Protein 1NO5 (pdb70)

Sequence (202 aa):
QLDIKSEELAIVKTILQQLVPDYTVWAFGSRVKGKAKKYSDLDLAIISEEPLDFLARDRLKEAFSESDLPWRVDLLDWATTSEDFREIIRKVYVVIQEKEFAQLDIKSEELAIVKTILQQLVPDYTVWAFGSRVKGKAKKYSDLDLAIISEEPLDFLARDRLKEAFSESDLPWRVDLLDWATTSEDFREIIRKVYVVIQEKE

Foldseek 3Di:
DAPDDPVVLVLVLVLCCVLPLQWWKKWAPCRQVVNDDPQDETEMETDDADFDDPVSVVSSQVSQVPDPDPYHYHYDYVNVDDPVVVVVRVVTIGTSHHRD/DVLQQADVVRLVLVLVLCCVLPQQWWKKWFPVSNPHDPDPADETEMETDDLDFDDPVSVVVSQVSVVPDPRPYHYHYDYPNPDDPVVVVVRVVTIGTSHDGD

InterPro domains:
  IPR002934 Polymerase, nucleotidyl transferase domain [PF01909] (16-108)
  IPR043519 Nucleotidyltransferase superfamily [G3DSA:3.30.460.10] (1-114)
  IPR043519 Nucleotidyltransferase superfamily [SSF81301] (8-102)
  IPR052548 Type VII toxin-antitoxin system antitoxin [PTHR33933] (8-108)

Solvent-accessible surface area: 11751 Å² total; per-residue (Å²): 188,24,78,25,140,102,69,12,63,57,56,1,86,64,17,0,111,123,50,2,57,105,44,11,0,0,0,21,19,36,12,8,91,69,149,29,163,162,169,24,42,0,22,0,0,2,19,12,141,65,82,14,66,148,76,14,101,78,126,0,101,98,20,16,93,126,29,132,21,71,26,163,15,48,40,30,36,8,21,96,20,68,29,103,76,34,27,82,2,23,152,62,50,39,67,8,17,84,131,131,108,13,28,1,12,11,101,91,124,18,40,51,34,0,88,79,14,0,123,106,44,3,77,72,63,19,0,29,0,18,29,45,15,3,54,56,151,44,80,135,169,22,29,0,19,0,0,0,38,22,117,126,68,10,104,157,97,14,88,64,113,0,143,102,23,12,89,128,29,124,20,94,27,151,19,49,23,34,22,8,22,107,18,70,114,112,82,25,94,87,4,87,153,74,76,10,60,9,22,122,107,118

Organism: Haemophilus influenzae (strain ATCC 51907 / DSM 11121 / KW20 / Rd) (NCBI:txid71421)

Structure (mmCIF, N/CA/C/O backbone):
data_1NO5
#
_entry.id   1NO5
#
_cell.length_a   89.56
_cell.length_b   89.56
_cell.length_c   61.48
_cell.angle_alpha   90.00
_cell.angle_beta   90.00
_cell.angle_gamma   120.00
#
_symmetry.space_group_name_H-M   'P 63'
#
loop_
_entity.id
_entity.type
_entity.pdbx_description
1 polymer 'Hypothetical protein HI0073'
2 non-polymer 'ZINC ION'
3 non-polymer GLYCEROL
4 non-polymer 'SULFATE ION'
5 non-polymer 'SODIUM ION'
6 water water
#
loop_
_atom_site.group_PDB
_atom_site.id
_atom_site.type_symbol
_atom_site.label_atom_id
_atom_site.label_alt_id
_atom_site.label_comp_id
_atom_site.label_asym_id
_atom_site.label_entity_id
_atom_site.label_seq_id
_atom_site.pdbx_PDB_ins_code
_atom_site.Cartn_x
_atom_site.Cartn_y
_atom_site.Cartn_z
_atom_site.occupancy
_atom_site.B_iso_or_equiv
_atom_site.auth_seq_id
_atom_site.auth_comp_id
_atom_site.auth_asym_id
_atom_site.auth_atom_id
_atom_site.pdbx_PDB_model_num
ATOM 1 N N . GLN A 1 6 ? 16.635 7.521 -4.591 1.00 55.32 6 GLN A N 1
ATOM 2 C CA . GLN A 1 6 ? 16.721 7.525 -3.144 1.00 49.11 6 GLN A CA 1
ATOM 3 C C . GLN A 1 6 ? 18.040 6.891 -2.685 1.00 37.27 6 GLN A C 1
ATOM 4 O O . GLN A 1 6 ? 18.969 6.780 -3.47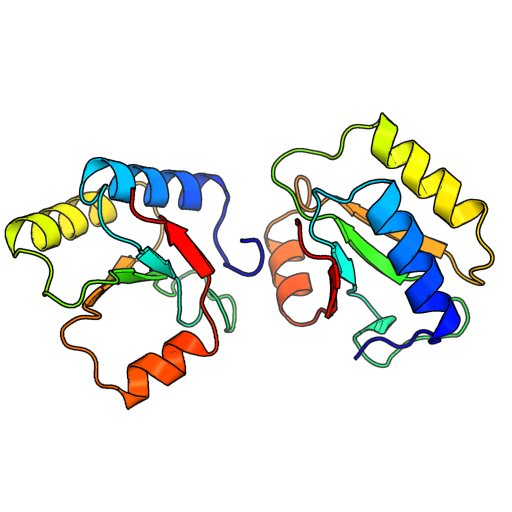4 1.00 49.00 6 GLN A O 1
ATOM 10 N N . LEU A 1 7 ? 18.037 6.526 -1.415 1.00 37.28 7 LEU A N 1
ATOM 11 C CA . LEU A 1 7 ? 19.260 6.099 -0.753 1.00 32.82 7 LEU A CA 1
ATOM 12 C C . LEU A 1 7 ? 19.338 4.582 -0.710 1.00 31.96 7 LEU A C 1
ATOM 13 O O . LEU A 1 7 ? 18.639 4.011 0.146 1.00 36.85 7 LEU A O 1
ATOM 18 N N . ASP A 1 8 ? 20.159 3.979 -1.565 1.00 33.94 8 ASP A N 1
ATOM 19 C CA . ASP A 1 8 ? 20.357 2.527 -1.587 1.00 33.34 8 ASP A CA 1
ATOM 20 C C . ASP A 1 8 ? 21.303 2.057 -0.479 1.00 36.56 8 ASP A C 1
ATOM 21 O O . ASP A 1 8 ? 22.488 1.826 -0.784 1.00 39.05 8 ASP A O 1
ATOM 26 N N . ILE A 1 9 ? 20.727 1.962 0.696 1.00 29.79 9 ILE A N 1
ATOM 27 C CA . ILE A 1 9 ? 21.311 1.327 1.848 1.00 21.59 9 ILE A CA 1
ATOM 28 C C . ILE A 1 9 ? 20.147 0.623 2.578 1.00 36.66 9 ILE A C 1
ATOM 29 O O . ILE A 1 9 ? 19.001 0.935 2.273 1.00 38.82 9 ILE A O 1
ATOM 34 N N . LYS A 1 10 ? 20.538 -0.284 3.450 1.00 44.21 10 LYS A N 1
ATOM 35 C CA . LYS A 1 10 ? 19.622 -1.054 4.279 1.00 47.73 10 LYS A CA 1
ATOM 36 C C . LYS A 1 10 ? 19.119 -0.201 5.434 1.00 44.67 10 LYS A C 1
ATOM 37 O O . LYS A 1 10 ? 19.848 0.649 5.935 1.00 43.63 10 LYS A O 1
ATOM 43 N N . SER A 1 11 ? 17.879 -0.450 5.820 1.00 37.32 11 SER A N 1
ATOM 44 C CA . SER A 1 11 ? 17.186 0.113 6.949 1.00 38.40 11 SER A CA 1
ATOM 45 C C . SER A 1 11 ? 18.058 0.176 8.199 1.00 47.59 11 SER A C 1
ATOM 46 O O . SER A 1 11 ? 18.147 1.219 8.843 1.00 44.80 11 SER A O 1
ATOM 49 N N . GLU A 1 12 ? 18.662 -0.972 8.489 1.00 52.47 12 GLU A N 1
ATOM 50 C CA . GLU A 1 12 ? 19.489 -1.147 9.678 1.00 43.39 12 GLU A CA 1
ATOM 51 C C . GLU A 1 12 ? 20.770 -0.334 9.526 1.00 40.75 12 GLU A C 1
ATOM 52 O O . GLU A 1 12 ? 21.177 0.276 10.516 1.00 54.02 12 GLU A O 1
ATOM 54 N N . GLU A 1 13 ? 21.321 -0.352 8.314 1.00 41.79 13 GLU A N 1
ATOM 55 C CA . GLU A 1 13 ? 22.482 0.491 8.025 1.00 42.90 13 GLU A CA 1
ATOM 56 C C . GLU A 1 13 ? 22.112 1.962 8.164 1.00 37.64 13 GLU A C 1
ATOM 57 O O . GLU A 1 13 ? 22.868 2.748 8.734 1.00 36.87 13 GLU A O 1
ATOM 63 N N . LEU A 1 14 ? 20.957 2.421 7.690 1.00 41.35 14 LEU A N 1
ATOM 64 C CA . LEU A 1 14 ? 20.646 3.852 7.844 1.00 36.86 14 LEU A CA 1
ATOM 65 C C . LEU A 1 14 ? 20.574 4.239 9.308 1.00 40.14 14 LEU A C 1
ATOM 66 O O . LEU A 1 14 ? 21.069 5.280 9.771 1.00 34.47 14 LEU A O 1
ATOM 71 N N . ALA A 1 15 ? 19.965 3.357 10.117 1.00 40.37 15 ALA A N 1
ATOM 72 C CA . ALA A 1 15 ? 19.899 3.765 11.536 1.00 35.44 15 ALA A CA 1
ATOM 73 C C . ALA A 1 15 ? 21.280 3.805 12.166 1.00 39.60 15 ALA A C 1
ATOM 74 O O . ALA A 1 15 ? 21.515 4.739 12.942 1.00 39.61 15 ALA A O 1
ATOM 76 N N . ILE A 1 16 ? 22.187 2.866 11.846 1.00 35.54 16 ILE A N 1
ATOM 77 C CA . ILE A 1 16 ? 23.554 2.949 12.353 1.00 31.74 16 ILE A CA 1
ATOM 78 C C . ILE A 1 16 ? 24.225 4.267 11.992 1.00 32.11 16 ILE A C 1
ATOM 79 O O . ILE A 1 16 ? 24.761 4.969 12.861 1.00 34.23 16 ILE A O 1
ATOM 84 N N . VAL A 1 17 ? 24.185 4.610 10.709 1.00 31.69 17 VAL A N 1
ATOM 85 C CA . VAL A 1 17 ? 24.699 5.919 10.269 1.00 27.69 17 VAL A CA 1
ATOM 86 C C . VAL A 1 17 ? 24.021 7.068 11.028 1.00 24.50 17 VAL A C 1
ATOM 87 O O . VAL A 1 17 ? 24.684 7.986 11.524 1.00 33.52 17 VAL A O 1
ATOM 91 N N . LYS A 1 18 ? 22.700 6.983 11.082 1.00 27.89 18 LYS A N 1
ATOM 92 C CA . LYS A 1 18 ? 21.924 8.029 11.734 1.00 39.99 18 LYS A CA 1
ATOM 93 C C . LYS A 1 18 ? 22.354 8.161 13.181 1.00 44.35 18 LYS A C 1
ATOM 94 O O . LYS A 1 18 ? 22.482 9.270 13.712 1.00 30.11 18 LYS A O 1
ATOM 100 N N . THR A 1 19 ? 22.652 7.061 13.889 1.00 34.25 19 THR A N 1
ATOM 101 C CA . THR A 1 19 ? 23.039 7.242 15.285 1.00 40.90 19 THR A CA 1
ATOM 102 C C . THR A 1 19 ? 24.392 7.894 15.460 1.00 37.62 19 THR A C 1
ATOM 103 O O . THR A 1 19 ? 24.557 8.784 16.296 1.00 34.09 19 THR A O 1
ATOM 107 N N . ILE A 1 20 ? 25.351 7.410 14.657 1.00 28.61 20 ILE A N 1
ATOM 108 C CA . ILE A 1 20 ? 26.698 7.958 14.772 1.00 26.87 20 ILE A CA 1
ATOM 109 C C . ILE A 1 20 ? 26.722 9.466 14.517 1.00 33.66 20 ILE A C 1
ATOM 110 O O . ILE A 1 20 ? 27.415 10.241 15.190 1.00 38.95 20 ILE A O 1
ATOM 115 N N . LEU A 1 21 ? 25.976 9.950 13.528 1.00 32.18 21 LEU A N 1
ATOM 116 C CA . LEU A 1 21 ? 25.978 11.371 13.146 1.00 32.29 21 LEU A CA 1
ATOM 117 C C . LEU A 1 21 ? 25.371 12.220 14.246 1.00 24.51 21 LEU A C 1
ATOM 118 O O . LEU A 1 21 ? 25.876 13.286 14.598 1.00 32.32 21 LEU A O 1
ATOM 123 N N . GLN A 1 22 ? 24.286 11.705 14.818 1.00 28.72 22 GLN A N 1
ATOM 124 C CA . GLN A 1 22 ? 23.677 12.442 15.927 1.00 32.61 22 GLN A CA 1
ATOM 125 C C . GLN A 1 22 ? 24.557 12.448 17.158 1.00 45.68 22 GLN A C 1
ATOM 126 O O . GLN A 1 22 ? 24.580 13.400 17.948 1.00 50.50 22 GLN A O 1
ATOM 132 N N . GLN A 1 23 ? 25.350 11.408 17.412 1.00 33.84 23 GLN A N 1
ATOM 133 C CA . GLN A 1 23 ? 26.167 11.521 18.619 1.00 34.61 23 GLN A CA 1
ATOM 134 C C . GLN A 1 23 ? 27.456 12.287 18.404 1.00 40.31 23 GLN A C 1
ATOM 135 O O . GLN A 1 23 ? 27.935 12.838 19.393 1.00 38.04 23 GLN A O 1
ATOM 141 N N . LEU A 1 24 ? 28.011 12.296 17.199 1.00 31.32 24 LEU A N 1
ATOM 142 C CA . LEU A 1 24 ? 29.304 12.931 17.029 1.00 29.95 24 LEU A CA 1
ATOM 143 C C . LEU A 1 24 ? 29.231 14.301 16.371 1.00 41.70 24 LEU A C 1
ATOM 144 O O . LEU A 1 24 ? 30.118 15.124 16.677 1.00 34.69 24 LEU A O 1
ATOM 149 N N . VAL A 1 25 ? 28.268 14.558 15.479 1.00 38.81 25 VAL A N 1
ATOM 150 C CA . VAL A 1 25 ? 28.204 15.869 14.802 1.00 29.72 25 VAL A CA 1
ATOM 151 C C . VAL A 1 25 ? 26.754 16.346 14.716 1.00 24.18 25 VAL A C 1
ATOM 152 O O . VAL A 1 25 ? 26.213 16.573 13.655 1.00 28.13 25 VAL A O 1
ATOM 156 N N . PRO A 1 26 ? 26.046 16.477 15.832 1.00 29.59 26 PRO A N 1
ATOM 157 C CA . PRO A 1 26 ? 24.613 16.807 15.743 1.00 36.17 26 PRO A CA 1
ATOM 158 C C . PRO A 1 26 ? 24.454 18.265 15.323 1.00 37.88 26 PRO A C 1
ATOM 159 O O . PRO A 1 26 ? 23.383 18.601 14.840 1.00 36.27 26 PRO A O 1
ATOM 163 N N . ASP A 1 27 ? 25.490 19.101 15.454 1.00 34.65 27 ASP A N 1
ATOM 164 C CA . ASP A 1 27 ? 25.346 20.459 14.901 1.00 44.47 27 ASP A CA 1
ATOM 165 C C . ASP A 1 27 ? 25.748 20.568 13.440 1.00 56.11 27 ASP A C 1
ATOM 166 O O . ASP A 1 27 ? 26.139 21.587 12.855 1.00 46.65 27 ASP A O 1
ATOM 171 N N . TYR A 1 28 ? 25.644 19.443 12.734 1.00 37.37 28 TYR A N 1
ATOM 172 C CA . TYR A 1 28 ? 25.972 19.482 11.316 1.00 30.27 28 TYR A CA 1
ATOM 173 C C . TYR A 1 28 ? 24.857 18.882 10.509 1.00 29.15 28 TYR A C 1
ATOM 174 O O . TYR A 1 28 ? 24.272 17.857 10.823 1.00 44.65 28 TYR A O 1
ATOM 183 N N . THR A 1 29 ? 24.527 19.532 9.398 1.00 31.90 29 THR A N 1
ATOM 184 C CA . THR A 1 29 ? 23.704 18.943 8.351 1.00 21.78 29 THR A CA 1
ATOM 185 C C . THR A 1 29 ? 24.531 17.940 7.540 1.00 21.47 29 THR A C 1
ATOM 186 O O . THR A 1 29 ? 25.714 18.243 7.257 1.00 30.40 29 THR A O 1
ATOM 190 N N . VAL A 1 30 ? 23.937 16.817 7.188 1.00 28.10 30 VAL A N 1
ATOM 191 C CA . VAL A 1 30 ? 24.640 15.766 6.419 1.00 28.49 30 VAL A CA 1
ATOM 192 C C . VAL A 1 30 ? 23.762 15.280 5.267 1.00 25.21 30 VAL A C 1
ATOM 193 O O . VAL A 1 30 ? 22.586 14.942 5.445 1.00 24.47 30 VAL A O 1
ATOM 197 N N . TRP A 1 31 ? 24.304 15.240 4.065 1.00 20.10 31 TRP A N 1
ATOM 198 C CA . TRP A 1 31 ? 23.770 14.833 2.814 1.00 20.07 31 TRP A CA 1
ATOM 199 C C . TRP A 1 31 ? 24.528 13.587 2.299 1.00 32.37 31 TRP A C 1
ATOM 200 O O . TRP A 1 31 ? 25.748 13.600 2.339 1.00 23.47 31 TRP A O 1
ATOM 211 N N . ALA A 1 32 ? 23.796 12.594 1.842 1.00 20.49 32 ALA A N 1
ATOM 212 C CA . ALA A 1 32 ? 24.362 11.443 1.113 1.00 27.42 32 ALA A CA 1
ATOM 213 C C . ALA A 1 32 ? 24.387 11.799 -0.357 1.00 25.19 32 ALA A C 1
ATOM 214 O O . ALA A 1 32 ? 23.380 12.385 -0.847 1.00 26.96 32 ALA A O 1
ATOM 216 N N . PHE A 1 33 ? 25.463 11.515 -1.095 1.00 22.61 33 PHE A N 1
ATOM 217 C CA . PHE A 1 33 ? 25.477 11.747 -2.540 1.00 23.40 33 PHE A CA 1
ATOM 218 C C . PHE A 1 33 ? 26.182 10.606 -3.265 1.00 24.58 33 PHE A C 1
AT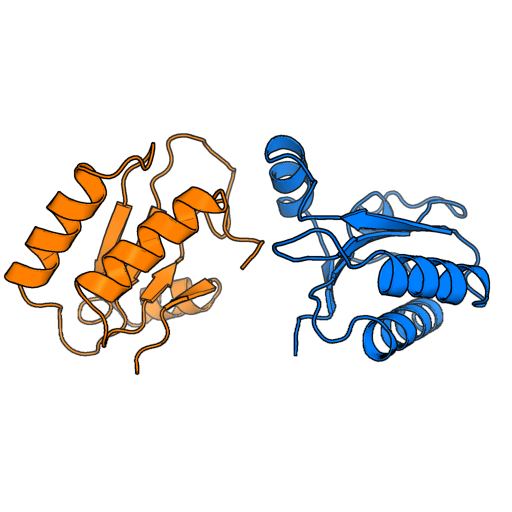OM 219 O O . PHE A 1 33 ? 26.420 9.541 -2.675 1.00 29.39 33 PHE A O 1
ATOM 227 N N . GLY A 1 34 ? 26.560 10.661 -4.530 1.00 21.81 34 GLY A N 1
ATOM 228 C CA . GLY A 1 34 ? 27.327 9.511 -5.034 1.00 29.59 34 GLY A CA 1
ATOM 229 C C . GLY A 1 34 ? 26.501 8.327 -5.481 1.00 35.21 34 GLY A C 1
ATOM 230 O O . GLY A 1 34 ? 25.266 8.420 -5.573 1.00 26.87 34 GLY A O 1
ATOM 231 N N . SER A 1 35 ? 27.123 7.170 -5.772 1.00 26.69 35 SER A N 1
ATOM 232 C CA . SER A 1 35 ? 26.423 6.133 -6.541 1.00 28.63 35 SER A CA 1
ATOM 233 C C . SER A 1 35 ? 25.261 5.609 -5.732 1.00 26.30 35 SER A C 1
ATOM 234 O O . SER A 1 35 ? 24.276 5.084 -6.275 1.00 33.55 35 SER A O 1
ATOM 237 N N . ARG A 1 36 ? 25.355 5.737 -4.399 1.00 24.91 36 ARG A N 1
ATOM 238 C CA . ARG A 1 36 ? 24.169 5.236 -3.670 1.00 24.62 36 ARG A CA 1
ATOM 239 C C . ARG A 1 36 ? 22.978 6.180 -3.766 1.00 26.83 36 ARG A C 1
ATOM 240 O O . ARG A 1 36 ? 21.855 5.882 -3.331 1.00 30.98 36 ARG A O 1
ATOM 248 N N . VAL A 1 37 ? 23.025 7.401 -4.307 1.00 26.50 37 VAL A N 1
ATOM 249 C CA . VAL A 1 37 ? 21.740 8.127 -4.386 1.00 25.24 37 VAL A CA 1
ATOM 250 C C . VAL A 1 37 ? 21.285 8.063 -5.851 1.00 37.28 37 VAL A C 1
ATOM 251 O O . VAL A 1 37 ? 20.217 8.524 -6.260 1.00 36.48 37 VAL A O 1
ATOM 255 N N . LYS A 1 38 ? 22.139 7.453 -6.673 1.00 37.95 38 LYS A N 1
ATOM 256 C CA . LYS A 1 38 ? 21.975 7.487 -8.114 1.00 45.62 38 LYS A CA 1
ATOM 257 C C . LYS A 1 38 ? 21.578 6.132 -8.668 1.00 48.78 38 LYS A C 1
ATOM 258 O O . LYS A 1 38 ? 21.763 5.856 -9.857 1.00 85.21 38 LYS A O 1
ATOM 264 N N . GLY A 1 39 ? 21.018 5.270 -7.819 1.00 47.73 39 GLY A N 1
ATOM 265 C CA . GLY A 1 39 ? 20.709 3.928 -8.263 1.00 46.93 39 GLY A CA 1
ATOM 266 C C . GLY A 1 39 ? 21.858 3.144 -8.843 1.00 52.66 39 GLY A C 1
ATOM 267 O O . GLY A 1 39 ? 21.615 2.090 -9.446 1.00 60.12 39 GLY A O 1
ATOM 268 N N . LYS A 1 40 ? 23.134 3.533 -8.714 1.00 56.50 40 LYS A N 1
ATOM 269 C CA . LYS A 1 40 ? 24.154 2.715 -9.392 1.00 54.21 40 LYS A CA 1
ATOM 270 C C . LYS A 1 40 ? 25.076 1.963 -8.436 1.00 50.02 40 LYS A C 1
ATOM 271 O O . LYS A 1 40 ? 26.194 1.621 -8.825 1.00 46.42 40 LYS A O 1
ATOM 277 N N . ALA A 1 41 ? 24.606 1.673 -7.225 1.00 41.65 41 ALA A N 1
ATOM 278 C CA . ALA A 1 41 ? 25.390 1.087 -6.159 1.00 50.04 41 ALA A CA 1
ATOM 279 C C . ALA A 1 41 ? 25.713 -0.396 -6.395 1.00 55.24 41 ALA A C 1
ATOM 280 O O . ALA A 1 41 ? 24.795 -1.177 -6.648 1.00 73.30 41 ALA A O 1
ATOM 282 N N . LYS A 1 42 ? 26.994 -0.706 -6.287 1.00 34.97 42 LYS A N 1
ATOM 283 C CA . LYS A 1 42 ? 27.587 -2.051 -6.244 1.00 22.02 42 LYS A CA 1
ATOM 284 C C . LYS A 1 42 ? 27.745 -2.435 -4.809 1.00 26.72 42 LYS A C 1
ATOM 285 O O . LYS A 1 42 ? 27.730 -1.617 -3.883 1.00 34.87 42 LYS A O 1
ATOM 291 N N . LYS A 1 43 ? 27.894 -3.711 -4.517 1.00 28.34 43 LYS A N 1
ATOM 292 C CA . LYS A 1 43 ? 27.994 -4.186 -3.153 1.00 27.55 43 LYS A CA 1
ATOM 293 C C . LYS A 1 43 ? 29.005 -3.498 -2.250 1.00 23.19 43 LYS A C 1
ATOM 294 O O . LYS A 1 43 ? 28.704 -3.233 -1.085 1.00 27.16 43 LYS A O 1
ATOM 300 N N . TYR A 1 44 ? 30.192 -3.283 -2.784 1.00 24.89 44 TYR A N 1
ATOM 301 C CA . TYR A 1 44 ? 31.236 -2.673 -1.952 1.00 23.17 44 TYR A CA 1
ATOM 302 C C . TYR A 1 44 ? 31.420 -1.207 -2.315 1.00 24.21 44 TYR A C 1
ATOM 303 O O . TYR A 1 44 ? 32.447 -0.622 -1.970 1.00 20.98 44 TYR A O 1
ATOM 312 N N . SER A 1 45 ? 30.419 -0.582 -2.956 1.00 22.33 45 SER A N 1
ATOM 313 C CA . SER A 1 45 ? 30.487 0.875 -3.152 1.00 22.59 45 SER A CA 1
ATOM 314 C C . SER A 1 45 ? 30.509 1.591 -1.804 1.00 18.50 45 SER A C 1
ATOM 315 O O . SER A 1 45 ? 29.860 1.241 -0.798 1.00 18.47 45 SER A O 1
ATOM 318 N N . ASP A 1 46 ? 31.323 2.675 -1.730 1.00 19.30 46 ASP A N 1
ATOM 319 C CA . ASP A 1 46 ? 31.292 3.417 -0.475 1.00 20.41 46 ASP A CA 1
ATOM 320 C C . ASP A 1 46 ? 29.948 4.163 -0.349 1.00 20.26 46 ASP A C 1
ATOM 321 O O . ASP A 1 46 ? 29.122 4.106 -1.265 1.00 22.13 46 ASP A O 1
ATOM 326 N N . LEU A 1 47 ? 29.783 4.845 0.781 1.00 16.65 47 LEU A N 1
ATOM 327 C CA . LEU A 1 47 ? 28.673 5.741 1.026 1.00 21.32 47 LEU A CA 1
ATOM 328 C C . LEU A 1 47 ? 29.269 7.137 1.082 1.00 18.21 47 LEU A C 1
ATOM 329 O O . LEU A 1 47 ? 29.981 7.396 2.065 1.00 23.69 47 LEU A O 1
ATOM 334 N N . ASP A 1 48 ? 29.007 8.011 0.113 1.00 18.61 48 ASP A N 1
ATOM 335 C CA . ASP A 1 48 ? 29.563 9.366 0.158 1.00 16.71 48 ASP A CA 1
ATOM 336 C C . ASP A 1 48 ? 28.719 10.320 0.989 1.00 19.88 48 ASP A C 1
ATOM 337 O O . ASP A 1 48 ? 27.548 10.449 0.644 1.00 21.28 48 ASP A O 1
ATOM 342 N N . LEU A 1 49 ? 29.239 10.929 2.036 1.00 21.02 49 LEU A N 1
ATOM 343 C CA . LEU A 1 49 ? 28.459 11.799 2.930 1.00 18.99 49 LEU A CA 1
ATOM 344 C C . LEU A 1 49 ? 29.107 13.192 2.926 1.00 29.18 49 LEU A C 1
ATOM 345 O O . LEU A 1 49 ? 30.305 13.328 3.204 1.00 20.91 49 LEU A O 1
ATOM 350 N N . ALA A 1 50 ? 28.336 14.219 2.595 1.00 23.89 50 ALA A N 1
ATOM 351 C CA . ALA A 1 50 ? 28.815 15.592 2.753 1.00 25.83 50 ALA A CA 1
ATOM 352 C C . ALA A 1 50 ? 28.420 16.097 4.142 1.00 31.08 50 ALA A C 1
ATOM 353 O O . ALA A 1 50 ? 27.230 16.033 4.424 1.00 31.32 50 ALA A O 1
ATOM 355 N N . ILE A 1 51 ? 29.393 16.543 4.924 1.00 30.99 51 ILE A N 1
ATOM 356 C CA . ILE A 1 51 ? 29.247 17.119 6.249 1.00 30.99 51 ILE A CA 1
ATOM 357 C C . ILE A 1 51 ? 29.190 18.638 6.009 1.00 30.95 51 ILE A C 1
ATOM 358 O O . ILE A 1 51 ? 30.205 19.200 5.599 1.00 24.44 51 ILE A O 1
ATOM 363 N N . IL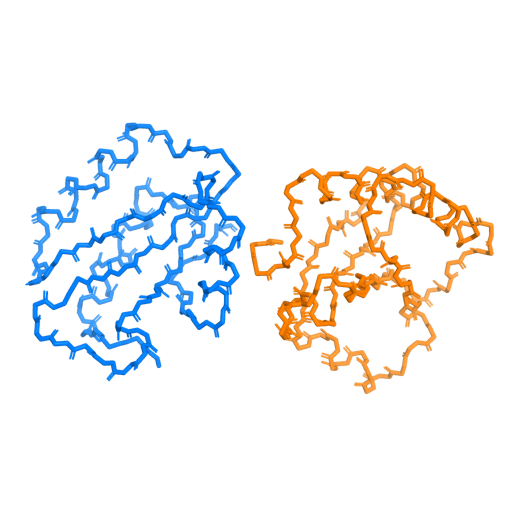E A 1 52 ? 28.031 19.214 6.237 1.00 24.09 52 ILE A N 1
ATOM 364 C CA . ILE A 1 52 ? 27.787 20.576 5.770 1.00 24.00 52 ILE A CA 1
ATOM 365 C C . ILE A 1 52 ? 28.084 21.600 6.865 1.00 26.00 52 ILE A C 1
ATOM 366 O O . ILE A 1 52 ? 27.500 21.640 7.925 1.00 31.98 52 ILE A O 1
ATOM 371 N N . SER A 1 53 ? 29.024 22.469 6.532 1.00 34.47 53 SER A N 1
ATOM 372 C CA . SER A 1 53 ? 29.294 23.603 7.378 1.00 40.58 53 SER A CA 1
ATOM 373 C C . SER A 1 53 ? 30.150 24.559 6.539 1.00 30.31 53 SER A C 1
ATOM 374 O O . SER A 1 53 ? 30.510 24.216 5.409 1.00 42.29 53 SER A O 1
ATOM 377 N N . GLU A 1 54 ? 30.386 25.620 7.253 1.00 45.16 54 GLU A N 1
ATOM 378 C CA . GLU A 1 54 ? 31.025 26.878 7.044 1.00 52.19 54 GLU A CA 1
ATOM 379 C C . GLU A 1 54 ? 32.532 26.651 6.909 1.00 53.29 54 GLU A C 1
ATOM 380 O O . GLU A 1 54 ? 33.037 26.798 5.803 1.00 60.73 54 GLU A O 1
ATOM 386 N N . GLU A 1 55 ? 33.110 26.290 8.034 1.00 47.99 55 GLU A N 1
ATOM 387 C CA . GLU A 1 55 ? 34.514 26.116 8.352 1.00 51.82 55 GLU A CA 1
ATOM 388 C C . GLU A 1 55 ? 34.872 24.642 8.557 1.00 40.60 55 GLU A C 1
ATOM 389 O O . GLU A 1 55 ? 34.055 23.900 9.099 1.00 46.35 55 GLU A O 1
ATOM 391 N N . PRO A 1 56 ? 36.051 24.282 8.084 1.00 55.66 56 PRO A N 1
ATOM 392 C CA . PRO A 1 56 ? 36.534 22.900 8.127 1.00 60.62 56 PRO A CA 1
ATOM 393 C C . PRO A 1 56 ? 36.277 22.266 9.497 1.00 68.25 56 PRO A C 1
ATOM 394 O O . PRO A 1 56 ? 36.653 22.818 10.524 1.00 84.86 56 PRO A O 1
ATOM 398 N N . LEU A 1 57 ? 35.595 21.139 9.414 1.00 59.24 57 LEU A N 1
ATOM 399 C CA . LEU A 1 57 ? 35.337 20.215 10.503 1.00 49.62 57 LEU A CA 1
ATOM 400 C C . LEU A 1 57 ? 36.561 20.172 11.417 1.00 32.91 57 LEU A C 1
ATOM 401 O O . LEU A 1 57 ? 37.687 19.963 10.966 1.00 77.02 57 LEU A O 1
ATOM 406 N N . ASP A 1 58 ? 36.324 20.422 12.698 1.00 35.98 58 ASP A N 1
ATOM 407 C CA . ASP A 1 58 ? 37.290 20.226 13.761 1.00 50.07 58 ASP A CA 1
ATOM 408 C C . ASP A 1 58 ? 37.857 18.810 13.624 1.00 47.00 58 ASP A C 1
ATOM 409 O O . ASP A 1 58 ? 37.056 17.863 13.589 1.00 50.79 58 ASP A O 1
ATOM 414 N N . PHE A 1 59 ? 39.163 18.722 13.525 1.00 52.17 59 PHE A N 1
ATOM 415 C CA . PHE A 1 59 ? 39.976 17.527 13.343 1.00 57.09 59 PHE A CA 1
ATOM 416 C C . PHE A 1 59 ? 39.526 16.413 14.278 1.00 46.86 59 PHE A C 1
ATOM 417 O O . PHE A 1 59 ? 39.491 15.227 13.989 1.00 50.63 59 PHE A O 1
ATOM 425 N N . LEU A 1 60 ? 39.182 16.873 15.484 1.00 43.54 60 LEU A N 1
ATOM 426 C CA . LEU A 1 60 ? 38.980 15.890 16.529 1.00 52.46 60 LEU A CA 1
ATOM 427 C C . LEU A 1 60 ? 37.675 15.149 16.246 1.00 57.80 60 LEU A C 1
ATOM 428 O O . LEU A 1 60 ? 37.750 13.925 16.312 1.00 45.43 60 LEU A O 1
ATOM 433 N N . ALA A 1 61 ? 36.607 15.872 15.934 1.00 54.27 61 ALA A N 1
ATOM 434 C CA . ALA A 1 61 ? 35.294 15.337 15.642 1.00 49.78 61 ALA A CA 1
ATOM 435 C C . ALA A 1 61 ? 35.310 14.512 14.345 1.00 41.21 61 ALA A C 1
ATOM 436 O O . ALA A 1 61 ? 34.495 13.597 14.295 1.00 45.60 61 ALA A O 1
ATOM 438 N N . ARG A 1 62 ? 36.196 14.881 13.432 1.00 31.54 62 ARG A N 1
ATOM 439 C CA . ARG A 1 62 ? 36.510 14.177 12.221 1.00 39.98 62 ARG A CA 1
ATOM 440 C C . ARG A 1 62 ? 37.042 12.775 12.550 1.00 46.69 62 ARG A C 1
ATOM 441 O O . ARG A 1 62 ? 36.484 11.768 12.119 1.00 42.58 62 ARG A O 1
ATOM 449 N N . ASP A 1 63 ? 38.123 12.762 13.323 1.00 41.69 63 ASP A N 1
ATOM 450 C CA . ASP A 1 63 ? 38.739 11.510 13.743 1.00 48.54 63 ASP A CA 1
ATOM 451 C C . ASP A 1 63 ? 37.731 10.541 14.354 1.00 40.51 63 ASP A C 1
ATOM 452 O O . ASP A 1 63 ? 37.752 9.353 14.024 1.00 28.84 63 ASP A O 1
ATOM 457 N N . ARG A 1 64 ? 36.933 11.126 15.222 1.00 26.29 64 ARG A N 1
ATOM 458 C CA . ARG A 1 64 ? 35.961 10.397 16.013 1.00 32.22 64 ARG A CA 1
ATOM 459 C C . ARG A 1 64 ? 34.881 9.877 15.087 1.00 33.57 64 ARG A C 1
ATOM 460 O O . ARG A 1 64 ? 34.294 8.846 15.372 1.00 35.71 64 ARG A O 1
ATOM 468 N N . LEU A 1 65 ? 34.658 10.609 13.990 1.00 31.65 65 LEU A N 1
ATOM 469 C CA . LEU A 1 65 ? 33.666 10.078 13.059 1.00 34.89 65 LEU A CA 1
ATOM 470 C C . LEU A 1 65 ? 34.195 8.836 12.331 1.00 20.80 65 LEU A C 1
ATOM 471 O O . LEU A 1 65 ? 33.421 7.894 12.260 1.00 32.55 65 LEU A O 1
ATOM 476 N N . LYS A 1 66 ? 35.418 8.942 11.844 1.00 22.19 66 LYS A N 1
ATOM 477 C CA . LYS A 1 66 ? 36.067 7.879 11.107 1.00 29.19 66 LYS A CA 1
ATOM 478 C C . LYS A 1 66 ? 36.178 6.650 12.005 1.00 41.56 66 LYS A C 1
ATOM 479 O O . LYS A 1 66 ? 35.932 5.553 11.507 1.00 28.43 66 LYS A O 1
ATOM 485 N N . GLU A 1 67 ? 36.528 6.931 13.251 1.00 36.89 67 GLU A N 1
ATOM 486 C CA . GLU A 1 67 ? 36.621 5.868 14.263 1.00 32.18 67 GLU A CA 1
ATOM 487 C C . GLU A 1 67 ? 35.290 5.163 14.405 1.00 25.69 67 GLU A C 1
ATOM 488 O O . GLU A 1 67 ? 35.184 3.930 14.261 1.00 27.60 67 GLU A O 1
ATOM 494 N N . ALA A 1 68 ? 34.222 5.919 14.669 1.00 28.82 68 ALA A N 1
ATOM 495 C CA . ALA A 1 68 ? 32.893 5.353 14.839 1.00 29.32 68 ALA A CA 1
ATOM 496 C C . ALA A 1 68 ? 32.434 4.563 13.616 1.00 29.44 68 ALA A C 1
ATOM 497 O O . ALA A 1 68 ? 31.808 3.512 13.746 1.00 28.35 68 ALA A O 1
ATOM 499 N N . PHE A 1 69 ? 32.718 5.052 12.412 1.00 22.08 69 PHE A N 1
ATOM 500 C CA . PHE A 1 69 ? 32.255 4.309 11.241 1.00 21.22 69 PHE A CA 1
ATOM 501 C C . PHE A 1 69 ? 33.092 3.026 11.046 1.00 17.72 69 PHE A C 1
ATOM 502 O O . PHE A 1 69 ? 32.500 1.988 10.723 1.00 26.37 69 PHE A O 1
ATOM 510 N N . SER A 1 70 ? 34.414 3.135 11.230 1.00 30.36 70 SER A N 1
ATOM 511 C CA . SER A 1 70 ? 35.247 1.926 11.080 1.00 31.09 70 SER A CA 1
ATOM 512 C C . SER A 1 70 ? 34.903 0.890 12.157 1.00 41.76 70 SER A C 1
ATOM 513 O O . SER A 1 70 ? 34.944 -0.316 11.901 1.00 30.37 70 SER A O 1
ATOM 516 N N . GLU A 1 71 ? 34.535 1.302 13.373 1.00 36.28 71 GLU A N 1
ATOM 517 C CA . GLU A 1 71 ? 34.129 0.370 14.415 1.00 34.74 71 GLU A CA 1
ATOM 518 C C . GLU A 1 71 ? 32.759 -0.230 14.175 1.00 37.08 71 GLU A C 1
ATOM 519 O O . GLU 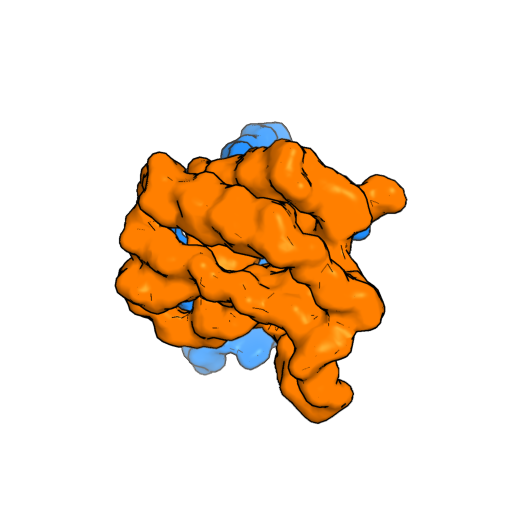A 1 71 ? 32.497 -1.277 14.762 1.00 30.24 71 GLU A O 1
ATOM 525 N N . SER A 1 72 ? 31.896 0.379 13.373 1.00 28.00 72 SER A N 1
ATOM 526 C CA . SER A 1 72 ? 30.521 -0.108 13.225 1.00 25.15 72 SER A CA 1
ATOM 527 C C . SER A 1 72 ? 30.405 -1.366 12.389 1.00 27.83 72 SER A C 1
ATOM 528 O O . SER A 1 72 ? 31.364 -1.766 11.741 1.00 28.78 72 SER A O 1
ATOM 531 N N . ASP A 1 73 ? 29.202 -1.929 12.364 1.00 33.18 73 ASP A N 1
ATOM 532 C CA . ASP A 1 73 ? 28.938 -3.083 11.538 1.00 37.88 73 ASP A CA 1
ATOM 533 C C . ASP A 1 73 ? 28.662 -2.808 10.069 1.00 42.78 73 ASP A C 1
ATOM 534 O O . ASP A 1 73 ? 28.209 -3.708 9.341 1.00 37.11 73 ASP A O 1
ATOM 539 N N . LEU A 1 74 ? 28.921 -1.605 9.550 1.00 27.08 74 LEU A N 1
ATOM 540 C CA . LEU A 1 74 ? 28.595 -1.406 8.121 1.00 30.10 74 LEU A CA 1
ATOM 541 C C . LEU A 1 74 ? 29.526 -2.187 7.220 1.00 26.20 74 LEU A C 1
ATOM 542 O O . LEU A 1 74 ? 30.731 -2.249 7.458 1.00 35.14 74 LEU A O 1
ATOM 547 N N . PRO A 1 75 ? 28.989 -2.783 6.158 1.00 33.14 75 PRO A N 1
ATOM 548 C CA . PRO A 1 75 ? 29.810 -3.624 5.288 1.00 39.15 75 PRO A CA 1
ATOM 549 C C . PRO A 1 75 ? 30.511 -2.847 4.187 1.00 48.87 75 PRO A C 1
ATOM 550 O O . PRO A 1 75 ? 31.136 -3.496 3.356 1.00 38.42 75 PRO A O 1
ATOM 554 N N . TRP A 1 76 ? 30.426 -1.518 4.196 1.00 36.01 76 TRP A N 1
ATOM 555 C CA . TRP A 1 76 ? 31.254 -0.761 3.263 1.00 33.20 76 TRP A CA 1
ATOM 556 C C . TRP A 1 76 ? 31.800 0.493 3.960 1.00 28.77 76 TRP A C 1
ATOM 557 O O . TRP A 1 76 ? 31.523 0.674 5.152 1.00 32.87 76 TRP A O 1
ATOM 568 N N . ARG A 1 77 ? 32.566 1.264 3.222 1.00 28.16 77 ARG A N 1
ATOM 569 C CA . ARG A 1 77 ? 33.272 2.420 3.812 1.00 27.30 77 ARG A CA 1
ATOM 570 C C . ARG A 1 77 ? 32.420 3.670 3.727 1.00 29.21 77 ARG A C 1
ATOM 571 O O . ARG A 1 77 ? 31.692 3.825 2.726 1.00 21.58 77 ARG A O 1
ATOM 586 N N . VAL A 1 78 ? 32.526 4.530 4.721 1.00 24.89 78 VAL A N 1
ATOM 587 C CA . VAL A 1 78 ? 31.822 5.834 4.674 1.00 26.53 78 VAL A CA 1
ATOM 588 C C . VAL A 1 78 ? 32.860 6.880 4.272 1.00 21.71 78 VAL A C 1
ATOM 589 O O . VAL A 1 78 ? 33.865 7.090 4.955 1.00 26.11 78 VAL A O 1
ATOM 593 N N . ASP A 1 79 ? 32.693 7.545 3.146 1.00 18.09 79 ASP A N 1
ATOM 594 C CA . ASP A 1 79 ? 33.638 8.494 2.564 1.00 20.26 79 ASP A CA 1
ATOM 595 C C . ASP A 1 79 ? 33.175 9.902 2.948 1.00 20.45 79 ASP A C 1
ATOM 596 O O . ASP A 1 79 ? 32.200 10.389 2.358 1.00 22.35 79 ASP A O 1
ATOM 601 N N . LEU A 1 80 ? 33.831 10.527 3.904 1.00 21.01 80 LEU A N 1
ATOM 602 C CA . LEU A 1 80 ? 33.426 11.868 4.375 1.00 27.28 80 LEU A CA 1
ATOM 603 C C . LEU A 1 80 ? 33.940 12.994 3.496 1.00 30.64 80 LEU A C 1
ATOM 604 O O . LEU A 1 80 ? 35.120 13.085 3.190 1.00 24.19 80 LEU A O 1
ATOM 609 N N . LEU A 1 81 ? 33.078 13.913 3.059 1.00 26.11 81 LEU A N 1
ATOM 610 C CA . LEU A 1 81 ? 33.509 15.075 2.284 1.00 20.03 81 LEU A CA 1
ATOM 611 C C . LEU A 1 81 ? 33.278 16.312 3.154 1.00 23.60 81 LEU A C 1
ATOM 612 O O . LEU A 1 81 ? 32.200 16.351 3.750 1.00 24.26 81 LEU A O 1
ATOM 617 N N . ASP A 1 82 ? 34.243 17.212 3.193 1.00 27.48 82 ASP A N 1
ATOM 618 C CA . ASP A 1 82 ? 34.122 18.474 3.958 1.00 37.34 82 ASP A CA 1
ATOM 619 C C . ASP A 1 82 ? 33.569 19.565 3.031 1.00 26.12 82 ASP A C 1
ATOM 620 O O . ASP A 1 82 ? 34.305 20.039 2.155 1.00 27.80 82 ASP A O 1
ATOM 625 N N . TRP A 1 83 ? 32.286 19.910 3.185 1.00 24.77 83 TRP A N 1
ATOM 626 C CA . TRP A 1 83 ? 31.699 20.971 2.343 1.00 26.92 83 TRP A CA 1
ATOM 627 C C . TRP A 1 83 ? 32.515 22.264 2.426 1.00 17.65 83 TRP A C 1
ATOM 628 O O . TRP A 1 83 ? 32.743 22.868 1.406 1.00 25.81 83 TRP A O 1
ATOM 639 N N . ALA A 1 84 ? 32.984 22.603 3.612 1.00 20.16 84 ALA A N 1
ATOM 640 C CA . ALA A 1 84 ? 33.725 23.874 3.697 1.00 30.28 84 ALA A CA 1
ATOM 641 C C . ALA A 1 84 ? 34.967 23.908 2.836 1.00 45.61 84 ALA A C 1
ATOM 642 O O . ALA A 1 84 ? 35.435 25.017 2.525 1.00 36.14 84 ALA A O 1
ATOM 644 N N . THR A 1 85 ? 35.537 22.764 2.438 1.00 29.31 85 THR A N 1
ATOM 645 C CA . THR A 1 85 ? 36.779 22.924 1.661 1.00 35.05 85 THR A CA 1
ATOM 646 C C . THR A 1 85 ? 36.563 22.306 0.304 1.00 30.83 85 THR A C 1
ATOM 647 O O . THR A 1 85 ? 37.409 21.992 -0.541 1.00 34.17 85 THR A O 1
ATOM 651 N N . THR A 1 86 ? 35.263 22.136 0.033 1.00 31.29 86 THR A N 1
ATOM 652 C CA . THR A 1 86 ? 34.902 21.624 -1.281 1.00 33.51 86 THR A CA 1
ATOM 653 C C . THR A 1 86 ? 34.661 22.737 -2.285 1.00 34.37 86 THR A C 1
ATOM 654 O O . THR A 1 86 ? 34.036 23.723 -1.899 1.00 39.19 86 THR A O 1
ATOM 658 N N . SER A 1 87 ? 35.139 22.600 -3.519 1.00 33.68 87 SER A N 1
ATOM 659 C CA . SER A 1 87 ? 35.082 23.669 -4.516 1.00 30.16 87 SER A CA 1
ATOM 660 C C . SER A 1 87 ? 33.660 23.849 -5.043 1.00 32.17 87 SER A C 1
ATOM 661 O O . SER A 1 87 ? 32.821 22.947 -4.957 1.00 31.77 87 SER A O 1
ATOM 664 N N . GLU A 1 88 ? 33.413 25.022 -5.621 1.00 40.90 88 GLU A N 1
ATOM 665 C CA . GLU A 1 88 ? 32.068 25.353 -6.095 1.00 35.04 88 GLU A CA 1
ATOM 666 C C . GLU A 1 88 ? 31.593 24.415 -7.178 1.00 34.62 88 GLU A C 1
ATOM 667 O O . GLU A 1 88 ? 30.448 23.938 -7.212 1.00 35.50 88 GLU A O 1
ATOM 673 N N . ASP A 1 89 ? 32.469 24.093 -8.148 1.00 30.21 89 ASP A N 1
ATOM 674 C CA . ASP A 1 89 ? 32.122 23.180 -9.215 1.00 27.33 89 ASP A CA 1
ATOM 675 C C . ASP A 1 89 ? 31.588 21.839 -8.701 1.00 29.30 89 ASP A C 1
ATOM 676 O O . ASP A 1 89 ? 30.579 21.341 -9.228 1.00 31.54 89 ASP A O 1
ATOM 681 N N . PHE A 1 90 ? 32.277 21.288 -7.709 1.00 30.78 90 PHE A N 1
ATOM 682 C CA . PHE A 1 90 ? 31.885 20.078 -7.023 1.00 28.59 90 PHE A CA 1
ATOM 683 C C . PHE A 1 90 ? 30.612 20.251 -6.161 1.00 21.98 90 PHE A C 1
ATOM 684 O O . PHE A 1 90 ? 29.747 19.408 -6.332 1.00 28.81 90 PHE A O 1
ATOM 692 N N . ARG A 1 91 ? 30.459 21.218 -5.312 1.00 26.94 91 ARG A N 1
ATOM 693 C CA . ARG A 1 91 ? 29.190 21.594 -4.695 1.00 28.29 91 ARG A CA 1
ATOM 694 C C . ARG A 1 91 ? 28.056 21.586 -5.706 1.00 25.29 91 ARG A C 1
ATOM 695 O O . ARG A 1 91 ? 26.998 21.028 -5.384 1.00 25.81 91 ARG A O 1
ATOM 703 N N . GLU A 1 92 ? 28.166 22.159 -6.895 1.00 20.11 92 GLU A N 1
ATOM 704 C CA . GLU A 1 92 ? 27.080 22.209 -7.872 1.00 24.78 92 GLU A CA 1
ATOM 705 C C . GLU A 1 92 ? 26.691 20.806 -8.322 1.00 36.52 92 GLU A C 1
ATOM 706 O O . GLU A 1 92 ? 25.533 20.416 -8.564 1.00 25.01 92 GLU A O 1
ATOM 712 N N . ILE A 1 93 ? 27.676 19.909 -8.433 1.00 29.97 93 ILE A N 1
ATOM 713 C CA . ILE A 1 93 ? 27.351 18.539 -8.820 1.00 29.62 93 ILE A CA 1
ATOM 714 C C . ILE A 1 93 ? 26.659 17.821 -7.685 1.00 23.98 93 ILE A C 1
ATOM 715 O O . ILE A 1 93 ? 25.664 17.089 -7.845 1.00 33.22 93 ILE A O 1
ATOM 720 N N . ILE A 1 94 ? 27.156 17.998 -6.461 1.00 22.81 94 ILE A N 1
ATOM 721 C CA . ILE A 1 94 ? 26.416 17.385 -5.344 1.00 21.45 94 ILE A CA 1
ATOM 722 C C . ILE A 1 94 ? 24.983 17.885 -5.238 1.00 22.92 94 ILE A C 1
ATOM 723 O O . ILE A 1 94 ? 24.056 17.130 -4.949 1.00 26.62 94 ILE A O 1
ATOM 728 N N . ARG A 1 95 ? 24.737 19.178 -5.448 1.00 22.95 95 ARG A N 1
ATOM 729 C CA . ARG A 1 95 ? 23.362 19.694 -5.332 1.00 23.45 95 ARG A CA 1
ATOM 730 C C . ARG A 1 95 ? 22.412 19.108 -6.367 1.00 28.45 95 ARG A C 1
ATOM 731 O O . ARG A 1 95 ? 21.203 19.091 -6.089 1.00 27.08 95 ARG A O 1
ATOM 739 N N . LYS A 1 96 ? 22.832 18.635 -7.534 1.00 29.41 96 LYS A N 1
ATOM 740 C CA . LYS A 1 96 ? 21.933 18.006 -8.494 1.00 34.52 96 LYS A CA 1
ATOM 741 C C . LYS A 1 96 ? 21.179 16.819 -7.934 1.00 38.62 96 LYS A C 1
ATOM 742 O O . LYS A 1 96 ? 20.036 16.527 -8.304 1.00 35.58 96 LYS A O 1
ATOM 748 N N . VAL A 1 97 ? 21.843 16.035 -7.065 1.00 25.38 97 VAL A N 1
ATOM 749 C CA . VAL A 1 97 ? 21.188 14.824 -6.599 1.00 24.16 97 VAL A CA 1
ATOM 750 C C . VAL A 1 97 ? 21.777 14.463 -5.228 1.00 28.09 97 VAL A C 1
ATOM 751 O O . VAL A 1 97 ? 22.981 14.214 -5.154 1.00 29.63 97 VAL A O 1
ATOM 755 N N . TYR A 1 98 ? 20.961 14.449 -4.198 1.00 24.88 98 TYR A N 1
ATOM 756 C CA . TYR A 1 98 ? 21.463 14.087 -2.864 1.00 25.26 98 TYR A CA 1
ATOM 757 C C . TYR A 1 98 ? 20.267 13.729 -2.012 1.00 34.13 98 TYR A C 1
ATOM 758 O O . TYR A 1 98 ? 19.128 14.052 -2.365 1.00 35.27 98 TYR A O 1
ATOM 767 N N . VAL A 1 99 ? 20.525 13.080 -0.911 1.00 26.63 99 VAL A N 1
ATOM 768 C CA . VAL A 1 99 ? 19.533 12.750 0.084 1.00 24.62 99 VAL A CA 1
ATOM 769 C C . VAL A 1 99 ? 19.900 13.286 1.441 1.00 30.00 99 VAL A C 1
ATOM 770 O O . VAL A 1 99 ? 20.947 13.001 2.024 1.00 31.86 99 VAL A O 1
ATOM 774 N N . VAL A 1 100 ? 19.007 14.077 2.054 1.00 23.16 100 VAL A N 1
ATOM 775 C CA . VAL A 1 100 ? 19.359 14.552 3.376 1.00 23.29 100 VAL A CA 1
ATOM 776 C C . VAL A 1 100 ? 19.272 13.468 4.446 1.00 40.60 100 VAL A C 1
ATOM 777 O O . VAL A 1 100 ? 18.256 12.770 4.595 1.00 31.92 100 VAL A O 1
ATOM 781 N N . ILE A 1 101 ? 20.363 13.349 5.208 1.00 31.75 101 ILE A N 1
ATOM 782 C CA . ILE A 1 101 ? 20.449 12.305 6.231 1.00 33.39 101 ILE A CA 1
ATOM 783 C C . ILE A 1 101 ? 20.096 12.862 7.591 1.00 30.50 101 ILE A C 1
ATOM 784 O O . ILE A 1 101 ? 19.420 12.292 8.435 1.00 34.19 101 ILE A O 1
ATOM 789 N N . GLN A 1 102 ? 20.624 14.065 7.822 1.00 30.85 102 GLN A N 1
ATOM 790 C CA . GLN A 1 102 ? 20.454 14.793 9.066 1.00 38.23 102 GLN A CA 1
ATOM 791 C C . GLN A 1 102 ? 20.545 16.295 8.850 1.00 30.86 102 GLN A C 1
ATOM 792 O O . GLN A 1 102 ? 21.338 16.813 8.073 1.00 30.24 102 GLN A O 1
ATOM 798 N N . GLU A 1 103 ? 19.732 17.104 9.531 1.00 32.25 103 GLU A N 1
ATOM 799 C CA . GLU A 1 103 ? 19.942 18.551 9.399 1.00 39.42 103 GLU A CA 1
ATOM 800 C C . GLU A 1 103 ? 20.537 19.079 10.685 1.00 35.63 103 GLU A C 1
ATOM 801 O O . GLU A 1 103 ? 20.336 18.404 11.704 1.00 47.52 103 GLU A O 1
ATOM 807 N N . LYS A 1 104 ? 21.221 20.219 10.679 1.00 36.52 104 LYS A N 1
ATOM 808 C CA . LYS A 1 104 ? 21.678 20.742 11.965 1.00 48.16 104 LYS A CA 1
ATOM 809 C C . LYS A 1 104 ? 20.427 20.965 12.823 1.00 59.47 104 LYS A C 1
ATOM 810 O O . LYS A 1 104 ? 19.400 21.470 12.358 1.00 53.33 104 LYS A O 1
ATOM 816 N N . GLU A 1 105 ? 20.488 20.562 14.090 1.00 52.80 105 GLU A N 1
ATOM 817 C CA . GLU A 1 105 ? 19.304 20.763 14.937 1.00 67.02 105 GLU A CA 1
ATOM 818 C C . GLU A 1 105 ? 18.889 22.230 14.999 1.00 62.87 105 GLU A C 1
ATOM 819 O O . GLU A 1 105 ? 17.707 22.569 15.097 1.00 61.02 105 GLU A O 1
ATOM 821 N N . PHE B 1 4 ? 21.029 28.203 3.404 1.00 76.51 4 PHE B N 1
ATOM 822 C CA . PHE B 1 4 ? 21.761 26.956 3.680 1.00 65.45 4 PHE B CA 1
ATOM 823 C C . PHE B 1 4 ? 22.515 26.493 2.429 1.00 66.47 4 PHE B C 1
ATOM 824 O O . PHE B 1 4 ? 22.614 27.229 1.454 1.00 69.65 4 PHE B O 1
ATOM 832 N N . ALA B 1 5 ? 23.022 25.256 2.448 1.00 48.70 5 ALA B N 1
ATOM 833 C CA . ALA B 1 5 ? 23.913 24.801 1.388 1.00 30.80 5 ALA B CA 1
ATOM 834 C C . ALA B 1 5 ? 23.250 24.471 0.082 1.00 22.46 5 ALA B C 1
ATOM 835 O O . ALA B 1 5 ? 23.909 24.438 -0.960 1.00 26.56 5 ALA B O 1
ATOM 837 N N . GLN B 1 6 ? 21.941 24.175 0.008 1.00 29.33 6 GLN B N 1
ATOM 838 C CA . GLN B 1 6 ? 21.371 23.970 -1.308 1.00 28.33 6 GLN B CA 1
ATOM 839 C C . GLN B 1 6 ? 21.259 25.326 -2.044 1.00 20.63 6 GLN B C 1
ATOM 840 O O . GLN B 1 6 ? 21.166 25.245 -3.251 1.00 27.22 6 GLN B O 1
ATOM 846 N N . LEU B 1 7 ? 21.305 26.450 -1.366 1.00 28.26 7 LEU B N 1
ATOM 847 C CA . LEU B 1 7 ? 21.357 27.721 -2.118 1.00 27.17 7 LEU B CA 1
ATOM 848 C C . LEU B 1 7 ? 22.662 27.879 -2.888 1.00 31.97 7 LEU B C 1
ATOM 849 O O . LEU B 1 7 ? 23.761 27.818 -2.361 1.00 28.89 7 LEU B O 1
ATOM 854 N N . ASP B 1 8 ? 22.602 28.105 -4.185 1.00 26.30 8 ASP B N 1
ATOM 855 C CA . ASP B 1 8 ? 23.708 28.181 -5.086 1.00 24.63 8 ASP B CA 1
ATOM 856 C C . ASP B 1 8 ? 24.372 29.561 -5.046 1.00 30.16 8 ASP B C 1
ATOM 857 O O . ASP B 1 8 ? 24.147 30.334 -5.967 1.00 28.32 8 ASP B O 1
ATOM 862 N N . ILE B 1 9 ? 25.157 29.753 -4.015 1.00 25.23 9 ILE B N 1
ATOM 863 C CA . ILE B 1 9 ? 25.747 31.040 -3.702 1.00 30.20 9 ILE B CA 1
ATOM 864 C C . ILE B 1 9 ? 27.062 30.778 -2.951 1.00 21.51 9 ILE B C 1
ATOM 865 O O . ILE B 1 9 ? 27.037 29.816 -2.208 1.00 28.35 9 ILE B O 1
ATOM 870 N N . LYS B 1 10 ? 28.081 31.585 -3.160 1.00 36.66 10 LYS B N 1
ATOM 871 C CA . LYS B 1 10 ? 29.381 31.429 -2.495 1.00 26.82 10 LYS B CA 1
ATOM 872 C C . LYS B 1 10 ? 29.326 32.068 -1.137 1.00 37.02 10 LYS B C 1
ATOM 873 O O . LYS B 1 10 ? 28.481 32.955 -1.001 1.00 25.21 10 LYS B O 1
ATOM 879 N N . SER B 1 11 ? 30.194 31.645 -0.196 1.00 22.60 11 SER B N 1
ATOM 880 C CA . SER B 1 11 ? 30.025 32.154 1.120 1.00 20.89 11 SER B CA 1
ATOM 881 C C . SER B 1 11 ? 30.144 33.675 1.211 1.00 16.99 11 SER B C 1
ATOM 882 O O . SER B 1 11 ? 29.377 34.263 1.980 1.00 23.62 11 SER B O 1
ATOM 885 N N . GLU B 1 12 ? 31.062 34.298 0.494 1.00 26.00 12 GLU B N 1
ATOM 886 C CA . GLU B 1 12 ? 31.133 35.753 0.604 1.00 20.09 12 GLU B CA 1
ATOM 887 C C . GLU B 1 12 ? 29.935 36.429 -0.069 1.00 21.42 12 GLU B C 1
ATOM 888 O O . GLU B 1 12 ? 29.555 37.518 0.368 1.00 25.57 12 GLU B O 1
ATOM 894 N N . GLU B 1 13 ? 29.421 35.817 -1.141 1.00 18.66 13 GLU B N 1
ATOM 895 C CA . GLU B 1 13 ? 28.224 36.413 -1.766 1.00 28.57 13 GLU B CA 1
ATOM 896 C C . GLU B 1 13 ? 27.078 36.410 -0.762 1.00 25.25 13 GLU B C 1
ATOM 897 O O . GLU B 1 13 ? 26.320 37.367 -0.626 1.00 23.44 13 GLU B O 1
ATOM 903 N N . LEU B 1 14 ? 26.915 35.326 0.007 1.00 23.11 14 LEU B N 1
ATOM 904 C CA . LEU B 1 14 ? 25.882 35.282 1.059 1.00 20.61 14 LEU B CA 1
ATOM 905 C C . LEU B 1 14 ? 26.146 36.286 2.155 1.00 27.77 14 LEU B C 1
ATOM 906 O O . LEU B 1 14 ? 25.217 36.947 2.671 1.00 24.12 14 LEU B O 1
ATOM 911 N N . ALA B 1 15 ? 27.427 36.494 2.546 1.00 24.74 15 ALA B N 1
ATOM 912 C CA . ALA B 1 15 ? 27.734 37.560 3.497 1.00 23.73 15 ALA B CA 1
ATOM 913 C C . ALA B 1 15 ? 27.306 38.945 3.042 1.00 17.79 15 ALA B C 1
ATOM 914 O O . ALA B 1 15 ? 26.758 39.781 3.745 1.00 22.22 15 ALA B O 1
ATOM 916 N N . ILE B 1 16 ? 27.602 39.229 1.762 1.00 19.52 16 ILE B N 1
ATOM 917 C CA . ILE B 1 16 ? 27.206 40.493 1.155 1.00 22.94 16 ILE B CA 1
ATOM 918 C C . ILE B 1 16 ? 25.688 40.705 1.244 1.00 20.87 16 ILE B C 1
ATOM 919 O O . ILE B 1 16 ? 25.180 41.743 1.659 1.00 25.48 16 ILE B O 1
ATOM 924 N N . VAL B 1 17 ? 24.975 39.688 0.840 1.00 18.96 17 VAL B N 1
ATOM 925 C CA . VAL B 1 17 ? 23.504 39.790 0.853 1.00 18.72 17 VAL B CA 1
ATOM 926 C C . VAL B 1 17 ? 22.958 39.984 2.219 1.00 21.79 17 VAL B C 1
ATOM 927 O O . VAL B 1 17 ? 22.158 40.827 2.598 1.00 23.71 17 VAL B O 1
ATOM 931 N N . LYS B 1 18 ? 23.423 39.111 3.137 1.00 24.24 18 LYS B N 1
ATOM 932 C CA . LYS B 1 18 ? 22.988 39.254 4.508 1.00 24.22 18 LYS B CA 1
ATOM 933 C C . LYS B 1 18 ? 23.375 40.587 5.103 1.00 27.94 18 LYS B C 1
ATOM 934 O O . LYS B 1 18 ? 22.646 41.221 5.867 1.00 28.95 18 LYS B O 1
ATOM 940 N N . THR B 1 19 ? 24.576 41.053 4.730 1.00 27.00 19 THR B N 1
ATOM 941 C CA . THR B 1 19 ? 24.887 42.351 5.330 1.00 22.17 19 THR B CA 1
ATOM 942 C C . THR B 1 19 ? 24.034 43.479 4.811 1.00 30.50 19 THR B C 1
ATOM 943 O O . THR B 1 19 ? 23.671 44.372 5.603 1.00 24.25 19 THR B O 1
ATOM 947 N N . ILE B 1 20 ? 23.715 43.462 3.507 1.00 24.50 20 ILE B N 1
ATOM 948 C CA . ILE B 1 20 ? 22.851 44.560 3.002 1.00 26.46 20 ILE B CA 1
ATOM 949 C C . ILE B 1 20 ? 21.464 44.511 3.603 1.00 25.73 20 ILE B C 1
ATOM 950 O O . ILE B 1 20 ? 20.824 45.501 3.974 1.00 26.11 20 ILE B O 1
ATOM 955 N N . LEU B 1 21 ? 20.956 43.267 3.741 1.00 20.21 21 LEU B N 1
ATOM 956 C CA . LEU B 1 21 ? 19.606 43.111 4.312 1.00 22.13 21 LEU B CA 1
ATOM 957 C C . LEU B 1 21 ? 19.537 43.593 5.749 1.00 31.06 21 LEU B C 1
ATOM 958 O O . LEU B 1 21 ? 18.638 44.257 6.291 1.00 28.88 21 LEU B O 1
ATOM 963 N N . GLN B 1 22 ? 20.604 43.213 6.462 1.00 25.23 22 GLN B N 1
ATOM 964 C CA . GLN B 1 22 ? 20.540 43.499 7.902 1.00 30.42 22 GLN B CA 1
ATOM 965 C C . GLN B 1 22 ? 20.750 44.993 8.086 1.00 36.92 22 GLN B C 1
ATOM 966 O O . GLN B 1 22 ? 20.151 45.503 9.040 1.00 42.35 22 GLN B O 1
ATOM 972 N N . GLN B 1 23 ? 21.491 45.657 7.198 1.00 37.29 23 GLN B N 1
ATOM 973 C CA . GLN B 1 23 ? 21.708 47.102 7.152 1.00 26.70 23 GLN B CA 1
ATOM 974 C C . GLN B 1 23 ? 20.486 47.899 6.688 1.00 35.50 23 GLN B C 1
ATOM 975 O O . GLN B 1 23 ? 20.170 48.949 7.279 1.00 31.80 23 GLN B O 1
ATOM 981 N N . LEU B 1 24 ? 19.776 47.473 5.658 1.00 35.68 24 LEU B N 1
ATOM 982 C CA . LEU B 1 24 ? 18.635 48.212 5.122 1.00 28.83 24 LEU B CA 1
ATOM 983 C C . LEU B 1 24 ? 17.284 47.604 5.488 1.00 28.22 24 LEU B C 1
ATOM 984 O O . LEU B 1 24 ? 16.331 48.393 5.523 1.00 35.19 24 LEU B O 1
ATOM 989 N N . VAL B 1 25 ? 17.080 46.320 5.776 1.00 27.32 25 VAL B N 1
ATOM 990 C CA . VAL B 1 25 ? 15.731 45.897 6.180 1.00 28.32 25 VAL B CA 1
ATOM 991 C C . VAL B 1 25 ? 15.862 44.940 7.352 1.00 33.33 25 VAL B C 1
ATOM 992 O O . VAL B 1 25 ? 15.495 43.769 7.308 1.00 30.45 25 VAL B O 1
ATOM 996 N N . PRO B 1 26 ? 16.417 45.445 8.463 1.00 39.99 26 PRO B N 1
ATOM 997 C CA . PRO B 1 26 ? 16.776 44.598 9.587 1.00 32.32 26 PRO B CA 1
ATOM 998 C C . PRO B 1 26 ? 15.584 43.921 10.259 1.00 35.12 26 PRO B C 1
ATOM 999 O O . PRO B 1 26 ? 15.752 42.916 10.942 1.00 39.24 26 PRO B O 1
ATOM 1003 N N . ASP B 1 27 ? 14.379 44.467 10.088 1.00 38.30 27 ASP B N 1
ATOM 1004 C CA . ASP B 1 27 ? 13.248 43.853 10.783 1.00 44.72 27 ASP B CA 1
ATOM 1005 C C . ASP B 1 27 ? 12.408 42.937 9.909 1.00 47.16 27 ASP B C 1
ATOM 1006 O O . ASP B 1 27 ? 11.349 42.523 10.391 1.00 44.85 27 ASP B O 1
ATOM 1011 N N . TYR B 1 28 ? 12.836 42.645 8.691 1.00 29.99 28 TYR B N 1
ATOM 1012 C CA . TYR B 1 28 ? 12.032 41.859 7.751 1.00 28.50 28 TYR B CA 1
ATOM 1013 C C . TYR B 1 28 ? 12.569 40.447 7.713 1.00 35.68 28 TYR B C 1
ATOM 1014 O O . TYR B 1 28 ? 13.784 40.262 7.701 1.00 34.53 28 TYR B O 1
ATOM 1023 N N . THR B 1 29 ? 11.693 39.470 7.673 1.00 29.83 29 THR B N 1
ATOM 1024 C CA . THR B 1 29 ? 12.154 38.128 7.311 1.00 23.10 29 THR B CA 1
ATOM 1025 C C . THR B 1 29 ? 12.361 38.115 5.804 1.00 18.86 29 THR B C 1
ATOM 1026 O O . THR B 1 29 ? 11.563 38.776 5.089 1.00 23.11 29 THR B O 1
ATOM 1030 N N . VAL B 1 30 ? 13.407 37.422 5.341 1.00 21.45 30 VAL B N 1
ATOM 1031 C CA . VAL B 1 30 ? 13.720 37.340 3.898 1.00 24.77 30 VAL B CA 1
ATOM 1032 C C . VAL B 1 30 ? 14.026 35.916 3.491 1.00 20.89 30 VAL B C 1
ATOM 1033 O O . VAL B 1 30 ? 14.904 35.274 4.103 1.00 24.47 30 VAL B O 1
ATOM 1037 N N . TRP B 1 31 ? 13.356 35.409 2.450 1.00 18.56 31 TRP B N 1
ATOM 1038 C CA . TRP B 1 31 ? 13.648 34.087 1.954 1.00 16.73 31 TRP B CA 1
ATOM 1039 C C . TRP B 1 31 ? 14.359 34.094 0.612 1.00 21.08 31 TRP B C 1
ATOM 1040 O O . TRP B 1 31 ? 14.139 35.041 -0.160 1.00 26.16 31 TRP B O 1
ATOM 1051 N N . ALA B 1 32 ? 15.122 33.119 0.229 1.00 21.39 32 ALA B N 1
ATOM 1052 C CA . ALA B 1 32 ? 15.632 32.981 -1.132 1.00 23.39 32 ALA B CA 1
ATOM 1053 C C . ALA B 1 32 ? 14.814 31.876 -1.800 1.00 18.53 32 ALA B C 1
ATOM 1054 O O . ALA B 1 32 ? 14.511 30.946 -1.031 1.00 20.95 32 ALA B O 1
ATOM 1056 N N . PHE B 1 33 ? 14.467 32.018 -3.054 1.00 20.01 33 PHE B N 1
ATOM 1057 C CA . PHE B 1 33 ? 13.618 31.038 -3.763 1.00 21.54 33 PHE B CA 1
ATOM 1058 C C . PHE B 1 33 ? 14.047 31.012 -5.208 1.00 27.18 33 PHE B C 1
ATOM 1059 O O . PHE B 1 33 ? 15.053 31.686 -5.520 1.00 23.36 33 PHE B O 1
ATOM 1067 N N . GLY B 1 34 ? 13.419 30.323 -6.144 1.00 23.92 34 GLY B N 1
ATOM 1068 C CA . GLY B 1 34 ? 13.757 30.370 -7.554 1.00 23.70 34 GLY B CA 1
ATOM 1069 C C . GLY B 1 34 ? 14.941 29.464 -7.919 1.00 19.70 34 GLY B C 1
ATOM 1070 O O . GLY B 1 34 ? 15.254 28.557 -7.152 1.00 26.78 34 GLY B O 1
ATOM 1071 N N . SER B 1 35 ? 15.554 29.675 -9.079 1.00 20.25 35 SER B N 1
ATOM 1072 C CA . SER B 1 35 ? 16.462 28.630 -9.582 1.00 25.23 35 SER B CA 1
ATOM 1073 C C . SER B 1 35 ? 17.730 28.419 -8.788 1.00 37.43 35 SER B C 1
ATOM 1074 O O . SER B 1 35 ? 18.335 27.332 -8.848 1.00 27.42 35 SER B O 1
ATOM 1077 N N . ARG B 1 36 ? 18.156 29.420 -8.022 1.00 30.18 36 ARG B N 1
ATOM 1078 C CA . ARG B 1 36 ? 19.362 29.200 -7.206 1.00 23.72 36 ARG B CA 1
ATOM 1079 C C . ARG B 1 36 ? 19.116 28.286 -6.054 1.00 24.58 36 ARG B C 1
ATOM 1080 O O . ARG B 1 36 ? 20.035 27.731 -5.453 1.00 28.47 36 ARG B O 1
ATOM 1088 N N . VAL B 1 37 ? 17.834 28.121 -5.680 1.00 22.31 37 VAL B N 1
ATOM 1089 C CA . VAL B 1 37 ? 17.544 27.116 -4.678 1.00 22.12 37 VAL B CA 1
ATOM 1090 C C . VAL B 1 37 ? 17.257 25.772 -5.328 1.00 34.80 37 VAL B C 1
ATOM 1091 O O . VAL B 1 37 ? 17.396 24.645 -4.861 1.00 42.67 37 VAL B O 1
ATOM 1095 N N . LYS B 1 38 ? 16.732 25.913 -6.560 1.00 29.65 38 LYS B N 1
ATOM 1096 C CA . LYS B 1 38 ? 16.347 24.700 -7.270 1.00 36.44 38 LYS B CA 1
ATOM 1097 C C . LYS B 1 38 ? 16.342 25.083 -8.752 1.00 49.07 38 LYS B C 1
ATOM 1098 O O . LYS B 1 38 ? 15.481 25.878 -9.138 1.00 47.13 38 LYS B O 1
ATOM 1100 N N . GLY B 1 39 ? 17.317 24.506 -9.431 1.00 35.31 39 GLY B N 1
ATOM 1101 C CA . GLY B 1 39 ? 17.507 24.725 -10.837 1.00 32.06 39 GLY B CA 1
ATOM 1102 C C . GLY B 1 39 ? 18.902 24.358 -11.309 1.00 42.48 39 GLY B C 1
ATOM 1103 O O . GLY B 1 39 ? 19.805 24.019 -10.530 1.00 38.34 39 GLY B O 1
ATOM 1104 N N . LYS B 1 40 ? 19.043 24.443 -12.635 1.00 45.57 40 LYS B N 1
ATOM 1105 C CA . LYS B 1 40 ? 20.368 24.362 -13.237 1.00 43.19 40 LYS B CA 1
ATOM 1106 C C . LYS B 1 40 ? 21.222 25.515 -12.739 1.00 43.58 40 LYS B C 1
ATOM 1107 O O . LYS B 1 40 ? 20.882 26.696 -12.836 1.00 60.49 40 LYS B O 1
ATOM 1113 N N . ALA B 1 41 ? 22.395 25.179 -12.176 1.00 40.13 41 ALA B N 1
ATOM 1114 C CA . ALA B 1 41 ? 23.291 26.286 -11.831 1.00 27.60 41 ALA B CA 1
ATOM 1115 C C . ALA B 1 41 ? 23.646 27.005 -13.109 1.00 46.04 41 ALA B C 1
ATOM 1116 O O . ALA B 1 41 ? 24.262 26.367 -13.985 1.00 43.44 41 ALA B O 1
ATOM 1118 N N . LYS B 1 42 ? 23.242 28.257 -13.232 1.00 40.79 42 LYS B N 1
ATOM 1119 C CA . LYS B 1 42 ? 23.679 28.972 -14.446 1.00 34.53 42 LYS B CA 1
ATOM 1120 C C . LYS B 1 42 ? 24.392 30.185 -13.900 1.00 37.76 42 LYS B C 1
ATOM 1121 O O . LYS B 1 42 ? 23.884 30.643 -12.875 1.00 33.02 42 LYS B O 1
ATOM 1127 N N . LYS B 1 43 ? 25.470 30.674 -14.471 1.00 38.98 43 LYS B N 1
ATOM 1128 C CA . LYS B 1 43 ? 26.277 31.607 -13.657 1.00 39.86 43 LYS B CA 1
ATOM 1129 C C . LYS B 1 43 ? 25.633 32.981 -13.635 1.00 32.54 43 LYS B C 1
ATOM 1130 O O . LYS B 1 43 ? 25.741 33.778 -12.705 1.00 57.62 43 LYS B O 1
ATOM 1136 N N . TYR B 1 44 ? 24.923 33.260 -14.719 1.00 28.27 44 TYR B N 1
ATOM 1137 C CA . TYR B 1 44 ? 24.224 34.484 -14.948 1.00 33.67 44 TYR B CA 1
ATOM 1138 C C . TYR B 1 44 ? 22.795 34.532 -14.369 1.00 22.98 44 TYR B C 1
ATOM 1139 O O . TYR B 1 44 ? 22.186 35.591 -14.585 1.00 31.53 44 TYR B O 1
ATOM 1148 N N . SER B 1 45 ? 22.259 33.502 -13.747 1.00 27.36 45 SER B N 1
ATOM 1149 C CA . SER B 1 45 ? 20.840 33.630 -13.292 1.00 25.37 45 SER B CA 1
ATOM 1150 C C . SER B 1 45 ? 20.762 34.626 -12.141 1.00 30.70 45 SER B C 1
ATOM 1151 O O . SER B 1 45 ? 21.710 34.792 -11.357 1.00 26.15 45 SER B O 1
ATOM 1154 N N . ASP B 1 46 ? 19.637 35.328 -11.964 1.00 23.33 46 ASP B N 1
ATOM 1155 C CA . ASP B 1 46 ? 19.540 36.220 -10.818 1.00 18.56 46 ASP B CA 1
ATOM 1156 C C . ASP B 1 46 ? 19.486 35.455 -9.500 1.00 16.61 46 ASP B C 1
ATOM 1157 O O . ASP B 1 46 ? 19.467 34.232 -9.421 1.00 21.02 46 ASP B O 1
ATOM 1162 N N . LEU B 1 47 ? 19.410 36.220 -8.418 1.00 17.74 47 LEU B N 1
ATOM 1163 C CA . LEU B 1 47 ? 19.096 35.641 -7.101 1.00 17.41 47 LEU B CA 1
ATOM 1164 C C . LEU B 1 47 ? 17.745 36.230 -6.669 1.00 17.04 47 LEU B C 1
ATOM 1165 O O . LEU B 1 47 ? 17.542 37.446 -6.592 1.00 18.15 47 LEU B O 1
ATOM 1170 N N . ASP B 1 48 ? 16.792 35.371 -6.423 1.00 16.62 48 ASP B N 1
ATOM 1171 C CA . ASP B 1 48 ? 15.449 35.850 -6.065 1.00 18.52 48 ASP B CA 1
ATOM 1172 C C . ASP B 1 48 ? 15.233 35.883 -4.570 1.00 13.32 48 ASP B C 1
ATOM 1173 O O . ASP B 1 48 ? 15.391 34.831 -3.910 1.00 22.06 48 ASP B O 1
ATOM 1178 N N . LEU B 1 49 ? 14.882 37.011 -4.015 1.00 15.15 49 LEU B N 1
ATOM 1179 C CA . LEU B 1 49 ? 14.581 37.198 -2.588 1.00 14.34 49 LEU B CA 1
ATOM 1180 C C . LEU B 1 49 ? 13.122 37.648 -2.375 1.00 22.71 49 LEU B C 1
ATOM 1181 O O . LEU B 1 49 ? 12.685 38.576 -3.050 1.00 22.69 49 LEU B O 1
ATOM 1186 N N . ALA B 1 50 ? 12.508 36.909 -1.443 1.00 20.96 50 ALA B N 1
ATOM 1187 C CA . ALA B 1 50 ? 11.147 37.293 -1.039 1.00 24.77 50 ALA B CA 1
ATOM 1188 C C . ALA B 1 50 ? 11.231 38.038 0.267 1.00 22.82 50 ALA B C 1
ATOM 1189 O O . ALA B 1 50 ? 11.650 37.520 1.318 1.00 26.18 50 ALA B O 1
ATOM 1191 N N . ILE B 1 51 ? 10.796 39.288 0.277 1.00 21.82 51 ILE B N 1
ATOM 1192 C CA . ILE B 1 51 ? 10.712 39.996 1.555 1.00 17.39 51 ILE B CA 1
ATOM 1193 C C . ILE B 1 51 ? 9.383 39.647 2.174 1.00 27.15 51 ILE B C 1
ATOM 1194 O O . ILE B 1 51 ? 8.387 40.034 1.543 1.00 28.20 51 ILE B O 1
ATOM 1199 N N . ILE B 1 52 ? 9.404 38.943 3.277 1.00 33.31 52 ILE B N 1
ATOM 1200 C CA . ILE B 1 52 ? 8.182 38.422 3.878 1.00 29.33 52 ILE B CA 1
ATOM 1201 C C . ILE B 1 52 ? 7.561 39.474 4.776 1.00 37.70 52 ILE B C 1
ATOM 1202 O O . ILE B 1 52 ? 7.982 39.726 5.909 1.00 43.57 52 ILE B O 1
ATOM 1207 N N . SER B 1 53 ? 6.524 40.118 4.241 1.00 31.36 53 SER B N 1
ATOM 1208 C CA . SER B 1 53 ? 5.776 41.101 5.033 1.00 32.14 53 SER B CA 1
ATOM 1209 C C . SER B 1 53 ? 4.313 40.938 4.655 1.00 49.34 53 SER B C 1
ATOM 1210 O O . SER B 1 53 ? 4.056 40.380 3.577 1.00 39.99 53 SER B O 1
ATOM 1213 N N . GLU B 1 54 ? 3.320 41.383 5.415 1.00 43.52 54 GLU B N 1
ATOM 1214 C CA . GLU B 1 54 ? 1.970 41.383 4.822 1.00 51.44 54 GLU B CA 1
ATOM 1215 C C . GLU B 1 54 ? 1.709 42.785 4.299 1.00 37.54 54 GLU B C 1
ATOM 1216 O O . GLU B 1 54 ? 0.741 43.140 3.668 1.00 35.64 54 GLU B O 1
ATOM 1222 N N . GLU B 1 55 ? 2.666 43.655 4.592 1.00 31.11 55 GLU B N 1
ATOM 1223 C CA . GLU B 1 55 ? 2.583 44.997 4.012 1.00 41.21 55 GLU B CA 1
ATOM 1224 C C . GLU B 1 55 ? 3.754 45.194 3.055 1.00 46.22 55 GLU B C 1
ATOM 1225 O O . GLU B 1 55 ? 4.885 44.753 3.305 1.00 43.44 55 GLU B O 1
ATOM 1231 N N . PRO B 1 56 ? 3.501 45.825 1.924 1.00 37.91 56 PRO B N 1
ATOM 1232 C CA . PRO B 1 56 ? 4.574 46.039 0.955 1.00 53.61 56 PRO B CA 1
ATOM 1233 C C . PRO B 1 56 ? 5.640 46.984 1.531 1.00 58.02 56 PRO B C 1
ATOM 1234 O O . PRO B 1 56 ? 5.315 47.981 2.178 1.00 41.09 56 PRO B O 1
ATOM 1238 N N . LEU B 1 57 ? 6.880 46.610 1.273 1.00 48.84 57 LEU B N 1
ATOM 1239 C CA . LEU B 1 57 ? 8.084 47.355 1.567 1.00 40.96 57 LEU B CA 1
ATOM 1240 C C . LEU B 1 57 ? 7.969 48.803 1.094 1.00 35.18 57 LEU B C 1
ATOM 1241 O O . LEU B 1 57 ? 7.617 48.947 -0.070 1.00 41.56 57 LEU B O 1
ATOM 1246 N N . ASP B 1 58 ? 8.246 49.803 1.910 1.00 43.50 58 ASP B N 1
ATOM 1247 C CA . ASP B 1 58 ? 8.278 51.203 1.497 1.00 36.65 58 ASP B CA 1
ATOM 1248 C C . ASP B 1 58 ? 9.133 51.467 0.261 1.00 44.20 58 ASP B C 1
ATOM 1249 O O . ASP B 1 58 ? 10.104 50.781 -0.055 1.00 30.73 58 ASP B O 1
ATOM 1254 N N . PHE B 1 59 ? 8.776 52.473 -0.535 1.00 35.09 59 PHE B N 1
ATOM 1255 C CA . PHE B 1 59 ? 9.427 52.791 -1.787 1.00 38.19 59 PHE B CA 1
ATOM 1256 C C . PHE B 1 59 ? 10.914 53.021 -1.518 1.00 25.34 59 PHE B C 1
ATOM 1257 O O . PHE B 1 59 ? 11.720 52.614 -2.321 1.00 31.19 59 PHE B O 1
ATOM 1265 N N . LEU B 1 60 ? 11.129 53.772 -0.449 1.00 23.18 60 LEU B N 1
ATOM 1266 C CA . LEU B 1 60 ? 12.495 54.208 -0.196 1.00 34.95 60 LEU B CA 1
ATOM 1267 C C . LEU B 1 60 ? 13.364 52.991 0.137 1.00 42.44 60 LEU B C 1
ATOM 1268 O O . LEU B 1 60 ? 14.496 52.941 -0.306 1.00 25.61 60 LEU B O 1
ATOM 1273 N N . ALA B 1 61 ? 12.877 52.032 0.916 1.00 31.68 61 ALA B N 1
ATOM 1274 C CA . ALA B 1 61 ? 13.695 50.868 1.311 1.00 29.50 61 ALA B CA 1
ATOM 1275 C C . ALA B 1 61 ? 13.906 50.056 0.045 1.00 30.56 61 ALA B C 1
ATOM 1276 O O . ALA B 1 61 ? 15.007 49.596 -0.253 1.00 32.17 61 ALA B O 1
ATOM 1278 N N . ARG B 1 62 ? 12.859 49.916 -0.765 1.00 25.11 62 ARG B N 1
ATOM 1279 C CA . ARG B 1 62 ? 12.993 49.169 -2.013 1.00 28.98 62 ARG B CA 1
ATOM 1280 C C . ARG B 1 62 ? 14.032 49.786 -2.938 1.00 34.06 62 ARG B C 1
ATOM 1281 O O . ARG B 1 62 ? 14.772 49.087 -3.617 1.00 28.76 62 ARG B O 1
ATOM 1289 N N . ASP B 1 63 ? 14.070 51.105 -2.971 1.00 26.00 63 ASP B N 1
ATOM 1290 C CA . ASP B 1 63 ? 14.961 51.796 -3.887 1.00 23.59 63 ASP B CA 1
ATOM 1291 C C . ASP B 1 63 ? 16.405 51.726 -3.383 1.00 21.91 63 ASP B C 1
ATOM 1292 O O . ASP B 1 63 ? 17.315 51.620 -4.232 1.00 23.82 63 ASP B O 1
ATOM 1297 N N . ARG B 1 64 ? 16.564 51.786 -2.065 1.00 22.59 64 ARG B N 1
ATOM 1298 C CA . ARG B 1 64 ? 17.940 51.686 -1.551 1.00 24.26 64 ARG B CA 1
ATOM 1299 C C . ARG B 1 64 ? 18.500 50.271 -1.728 1.00 32.54 64 ARG B C 1
ATOM 1300 O O . AR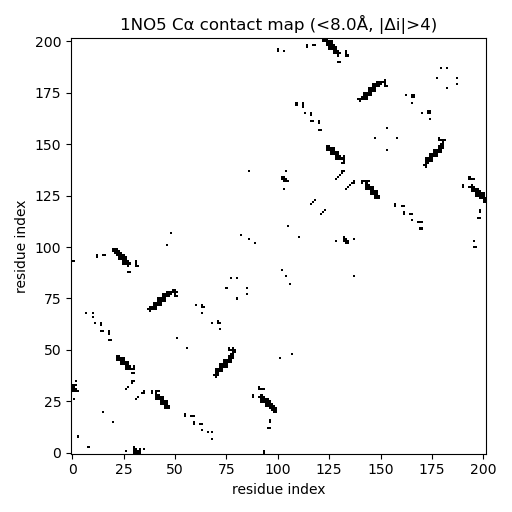G B 1 64 ? 19.670 50.025 -2.017 1.00 24.24 64 ARG B O 1
ATOM 1308 N N . LEU B 1 65 ? 17.626 49.279 -1.526 1.00 27.80 65 LEU B N 1
ATOM 1309 C CA . LEU B 1 65 ? 18.058 47.886 -1.684 1.00 19.77 65 LEU B CA 1
ATOM 1310 C C . LEU B 1 65 ? 18.518 47.654 -3.103 1.00 24.52 65 LEU B C 1
ATOM 1311 O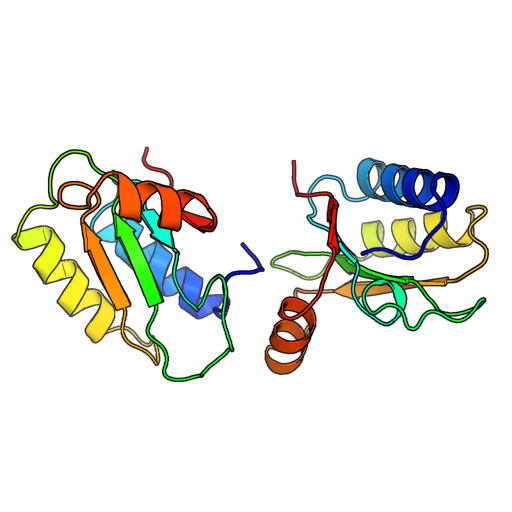 O . LEU B 1 65 ? 19.550 46.995 -3.367 1.00 27.60 65 LEU B O 1
ATOM 1316 N N . LYS B 1 66 ? 17.811 48.214 -4.090 1.00 21.42 66 LYS B N 1
ATOM 1317 C CA . LYS B 1 66 ? 18.138 48.048 -5.476 1.00 23.83 66 LYS B CA 1
ATOM 1318 C C . LYS B 1 66 ? 19.494 48.687 -5.774 1.00 24.74 66 LYS B C 1
ATOM 1319 O O . LYS B 1 66 ? 20.321 48.020 -6.427 1.00 25.48 66 LYS B O 1
ATOM 1325 N N . GLU B 1 67 ? 19.682 49.908 -5.297 1.00 22.54 67 GLU B N 1
ATOM 1326 C CA . GLU B 1 67 ? 20.988 50.542 -5.534 1.00 21.67 67 GLU B CA 1
ATOM 1327 C C . GLU B 1 67 ? 22.077 49.761 -4.732 1.00 19.22 67 GLU B C 1
ATOM 1328 O O . GLU B 1 67 ? 23.139 49.539 -5.335 1.00 26.40 67 GLU B O 1
ATOM 1334 N N . ALA B 1 68 ? 21.806 49.389 -3.483 1.00 19.29 68 ALA B N 1
ATOM 1335 C CA . ALA B 1 68 ? 22.820 48.668 -2.677 1.00 21.01 68 ALA B CA 1
ATOM 1336 C C . ALA B 1 68 ? 23.231 47.383 -3.371 1.00 25.64 68 ALA B C 1
ATOM 1337 O O . ALA B 1 68 ? 24.413 47.118 -3.589 1.00 22.39 68 ALA B O 1
ATOM 1339 N N . PHE B 1 69 ? 22.271 46.513 -3.747 1.00 23.57 69 PHE B N 1
ATOM 1340 C CA . PHE B 1 69 ? 22.708 45.315 -4.443 1.00 21.95 69 PHE B CA 1
ATOM 1341 C C . PHE B 1 69 ? 23.438 45.629 -5.742 1.00 24.64 69 PHE B C 1
ATOM 1342 O O . PHE B 1 69 ? 24.477 45.024 -6.021 1.00 23.06 69 PHE B O 1
ATOM 1350 N N . SER B 1 70 ? 22.932 46.561 -6.547 1.00 22.18 70 SER B N 1
ATOM 1351 C CA . SER B 1 70 ? 23.573 46.821 -7.822 1.00 19.91 70 SER B CA 1
ATOM 1352 C C . SER B 1 70 ? 25.029 47.266 -7.694 1.00 22.17 70 SER B C 1
ATOM 1353 O O . SER B 1 70 ? 25.833 47.006 -8.583 1.00 23.49 70 SER B O 1
ATOM 1356 N N . GLU B 1 71 ? 25.316 47.950 -6.586 1.00 19.44 71 GLU B N 1
ATOM 1357 C CA . GLU B 1 71 ? 26.649 48.535 -6.404 1.00 21.00 71 GLU B CA 1
ATOM 1358 C C . GLU B 1 71 ? 27.555 47.604 -5.592 1.00 25.68 71 GLU B C 1
ATOM 1359 O O . GLU B 1 71 ? 28.724 47.918 -5.302 1.00 17.64 71 GLU B O 1
ATOM 1365 N N . SER B 1 72 ? 27.034 46.421 -5.257 1.00 20.58 72 SER B N 1
ATOM 1366 C CA . SER B 1 72 ? 27.807 45.458 -4.447 1.00 16.98 72 SER B CA 1
ATOM 1367 C C . SER B 1 72 ? 28.707 44.658 -5.351 1.00 23.00 72 SER B C 1
ATOM 1368 O O . SER B 1 72 ? 28.617 44.729 -6.585 1.00 21.36 72 SER B O 1
ATOM 1371 N N . ASP B 1 73 ? 29.609 43.800 -4.830 1.00 21.98 73 ASP B N 1
ATOM 1372 C CA . ASP B 1 73 ? 30.450 42.964 -5.685 1.00 19.91 73 ASP B CA 1
ATOM 1373 C C . ASP B 1 73 ? 29.735 41.738 -6.217 1.00 25.37 73 ASP B C 1
ATOM 1374 O O . ASP B 1 73 ? 30.317 40.857 -6.860 1.00 24.66 73 ASP B O 1
ATOM 1379 N N . LEU B 1 74 ? 28.441 41.553 -5.919 1.00 22.90 74 LEU B N 1
ATOM 1380 C CA . LEU B 1 74 ? 27.761 40.360 -6.471 1.00 17.43 74 LEU B CA 1
ATOM 1381 C C . LEU B 1 74 ? 27.837 40.327 -7.991 1.00 21.45 74 LEU B C 1
ATOM 1382 O O . LEU B 1 74 ? 27.681 41.344 -8.704 1.00 20.88 74 LEU B O 1
ATOM 1387 N N . PRO B 1 75 ? 28.124 39.165 -8.592 1.00 21.04 75 PRO B N 1
ATOM 1388 C CA . PRO B 1 75 ? 28.316 39.060 -10.020 1.00 16.67 75 PRO B CA 1
ATOM 1389 C C . PRO B 1 75 ? 26.994 38.857 -10.769 1.00 27.95 75 PRO B C 1
ATOM 1390 O O . PRO B 1 75 ? 26.994 38.730 -11.989 1.00 32.62 75 PRO B O 1
ATOM 1394 N N . TRP B 1 76 ? 25.852 38.804 -10.068 1.00 28.90 76 TRP B N 1
ATOM 1395 C CA . TRP B 1 76 ? 24.553 38.665 -10.767 1.00 22.48 76 TRP B CA 1
ATOM 1396 C C . TRP B 1 76 ? 23.520 39.603 -10.122 1.00 18.45 76 TRP B C 1
ATOM 1397 O O . TRP B 1 76 ? 23.760 40.182 -9.048 1.00 20.79 76 TRP B O 1
ATOM 1408 N N . ARG B 1 77 ? 22.358 39.774 -10.761 1.00 27.22 77 ARG B N 1
ATOM 1409 C CA . ARG B 1 77 ? 21.216 40.558 -10.340 1.00 26.18 77 ARG B CA 1
ATOM 1410 C C . ARG B 1 77 ? 20.510 39.991 -9.121 1.00 23.81 77 ARG B C 1
ATOM 1411 O O . ARG B 1 77 ? 20.321 38.782 -9.031 1.00 18.75 77 ARG B O 1
ATOM 1419 N N . VAL B 1 78 ? 20.101 40.884 -8.220 1.00 22.40 78 VAL B N 1
ATOM 1420 C CA . VAL B 1 78 ? 19.236 40.464 -7.124 1.00 16.75 78 VAL B CA 1
ATOM 1421 C C . VAL B 1 78 ? 17.803 40.894 -7.481 1.00 20.43 78 VAL B C 1
ATOM 1422 O O . VAL B 1 78 ? 17.673 42.049 -7.831 1.00 22.04 78 VAL B O 1
ATOM 1426 N N . ASP B 1 79 ? 16.850 39.970 -7.404 1.00 22.10 79 ASP B N 1
ATOM 1427 C CA . ASP B 1 79 ? 15.470 40.235 -7.901 1.00 20.58 79 ASP B CA 1
ATOM 1428 C C . ASP B 1 79 ? 14.566 40.201 -6.680 1.00 18.50 79 ASP B C 1
ATOM 1429 O O . ASP B 1 79 ? 14.411 39.127 -6.074 1.00 18.62 79 ASP B O 1
ATOM 1434 N N . LEU B 1 80 ? 13.947 41.338 -6.311 1.00 15.68 80 LEU B N 1
ATOM 1435 C CA . LEU B 1 80 ? 13.155 41.376 -5.072 1.00 18.36 80 LEU B CA 1
ATOM 1436 C C . LEU B 1 80 ? 11.665 41.130 -5.291 1.00 21.49 80 LEU B C 1
ATOM 1437 O O . LEU B 1 80 ? 11.034 41.782 -6.099 1.00 22.65 80 LEU B O 1
ATOM 1442 N N . LEU B 1 81 ? 11.126 40.187 -4.550 1.00 21.73 81 LEU B N 1
ATOM 1443 C CA . LEU B 1 81 ? 9.676 39.935 -4.632 1.00 26.99 81 LEU B CA 1
ATOM 1444 C C . LEU B 1 81 ? 9.005 40.472 -3.378 1.00 24.89 81 LEU B C 1
ATOM 1445 O O . LEU B 1 81 ? 9.418 40.280 -2.224 1.00 28.53 81 LEU B O 1
ATOM 1450 N N . ASP B 1 82 ? 7.857 41.147 -3.559 1.00 27.09 82 ASP B N 1
ATOM 1451 C CA . ASP B 1 82 ? 7.047 41.605 -2.413 1.00 26.42 82 ASP B CA 1
ATOM 1452 C C . ASP B 1 82 ? 6.030 40.526 -2.055 1.00 27.77 82 ASP B C 1
ATOM 1453 O O . ASP B 1 82 ? 5.135 40.263 -2.884 1.00 31.36 82 ASP B O 1
ATOM 1458 N N . TRP B 1 83 ? 6.176 39.894 -0.895 1.00 27.13 83 TRP B N 1
ATOM 1459 C CA . TRP B 1 83 ? 5.225 38.895 -0.451 1.00 28.29 83 TRP B CA 1
ATOM 1460 C C . TRP B 1 83 ? 3.831 39.527 -0.403 1.00 23.68 83 TRP B C 1
ATOM 1461 O O . TRP B 1 83 ? 2.815 38.928 -0.736 1.00 25.90 83 TRP B O 1
ATOM 1472 N N . ALA B 1 84 ? 3.836 40.789 0.024 1.00 24.73 84 ALA B N 1
ATOM 1473 C CA . ALA B 1 84 ? 2.572 41.464 0.341 1.00 41.95 84 ALA B CA 1
ATOM 1474 C C . ALA B 1 84 ? 1.675 41.531 -0.891 1.00 34.39 84 ALA B C 1
ATOM 1475 O O . ALA B 1 84 ? 0.456 41.474 -0.720 1.00 30.87 84 ALA B O 1
ATOM 1477 N N . THR B 1 85 ? 2.224 41.603 -2.092 1.00 33.21 85 THR B N 1
ATOM 1478 C CA . THR B 1 85 ? 1.416 41.616 -3.314 1.00 29.28 85 THR B CA 1
ATOM 1479 C C . THR B 1 85 ? 1.547 40.364 -4.162 1.00 28.45 85 THR B C 1
ATOM 1480 O O . THR B 1 85 ? 1.352 40.336 -5.383 1.00 33.94 85 THR B O 1
ATOM 1484 N N . THR B 1 86 ? 1.855 39.249 -3.521 1.00 24.74 86 THR B N 1
ATOM 1485 C CA . THR B 1 86 ? 1.979 37.961 -4.187 1.00 22.52 86 THR B CA 1
ATOM 1486 C C . THR B 1 86 ? 0.778 37.068 -3.919 1.00 26.09 86 THR B C 1
ATOM 1487 O O . THR B 1 86 ? 0.286 36.919 -2.798 1.00 28.70 86 THR B O 1
ATOM 1491 N N . SER B 1 87 ? 0.275 36.431 -4.962 1.00 28.14 87 SER B N 1
ATOM 1492 C CA . SER B 1 87 ? -0.982 35.688 -4.874 1.00 43.30 87 SER B CA 1
ATOM 1493 C C . SER B 1 87 ? -0.838 34.482 -3.967 1.00 43.11 87 SER B C 1
ATOM 1494 O O . SER B 1 87 ? 0.284 33.996 -3.762 1.00 27.57 87 SER B O 1
ATOM 1497 N N . GLU B 1 88 ? -1.936 33.979 -3.365 1.00 25.53 88 GLU B N 1
ATOM 1498 C CA . GLU B 1 88 ? -1.813 32.775 -2.554 1.00 32.66 88 GLU B CA 1
ATOM 1499 C C . GLU B 1 88 ? -1.137 31.630 -3.299 1.00 32.18 88 GLU B C 1
ATOM 1500 O O . GLU B 1 88 ? -0.242 30.904 -2.833 1.00 40.18 88 GLU B O 1
ATOM 1506 N N . ASP B 1 89 ? -1.607 31.436 -4.522 1.00 27.69 89 ASP B N 1
ATOM 1507 C CA . ASP B 1 89 ? -1.016 30.374 -5.332 1.00 27.00 89 ASP B CA 1
ATOM 1508 C C . ASP B 1 89 ? 0.499 30.463 -5.545 1.00 29.38 89 ASP B C 1
ATOM 1509 O O . ASP B 1 89 ? 1.139 29.421 -5.458 1.00 34.68 89 ASP B O 1
ATOM 1514 N N . PHE B 1 90 ? 1.056 31.621 -5.844 1.00 26.40 90 PHE B N 1
ATOM 1515 C CA . PHE B 1 90 ? 2.525 31.654 -6.048 1.00 28.29 90 PHE B CA 1
ATOM 1516 C C . PHE B 1 90 ? 3.213 31.595 -4.691 1.00 26.99 90 PHE B C 1
ATOM 1517 O O . PHE B 1 90 ? 4.341 31.087 -4.584 1.00 24.53 90 PHE B O 1
ATOM 1525 N N . ARG B 1 91 ? 2.540 32.086 -3.647 1.00 23.25 91 ARG B N 1
ATO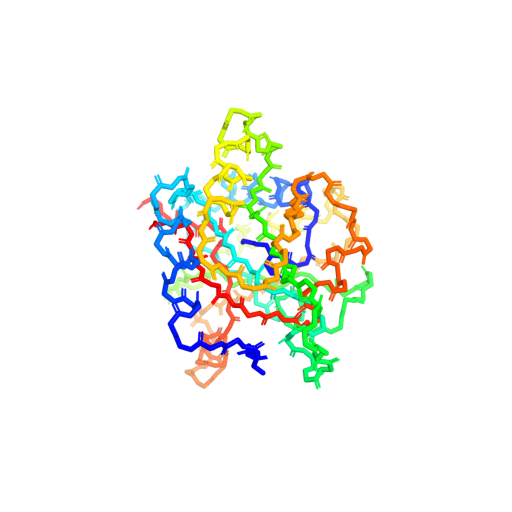M 1526 C CA . ARG B 1 91 ? 3.069 31.946 -2.302 1.00 26.21 91 ARG B CA 1
ATOM 1527 C C . ARG B 1 91 ? 3.280 30.476 -1.967 1.00 29.09 91 ARG B C 1
ATOM 1528 O O . ARG B 1 91 ? 4.297 30.137 -1.365 1.00 27.14 91 ARG B O 1
ATOM 1536 N N . GLU B 1 92 ? 2.364 29.560 -2.327 1.00 27.05 92 GLU B N 1
ATOM 1537 C CA . GLU B 1 92 ? 2.634 28.167 -1.913 1.00 37.48 92 GLU B CA 1
ATOM 1538 C C . GLU B 1 92 ? 3.681 27.473 -2.787 1.00 25.76 92 GLU B C 1
ATOM 1539 O O . GLU B 1 92 ? 4.334 26.545 -2.337 1.00 33.09 92 GLU B O 1
ATOM 1545 N N . ILE B 1 93 ? 3.812 27.926 -4.014 1.00 24.42 93 ILE B N 1
ATOM 1546 C CA . ILE B 1 93 ? 4.852 27.579 -4.989 1.00 29.25 93 ILE B CA 1
ATOM 1547 C C . ILE B 1 93 ? 6.165 27.951 -4.310 1.00 31.19 93 ILE B C 1
ATOM 1548 O O . ILE B 1 93 ? 7.019 27.08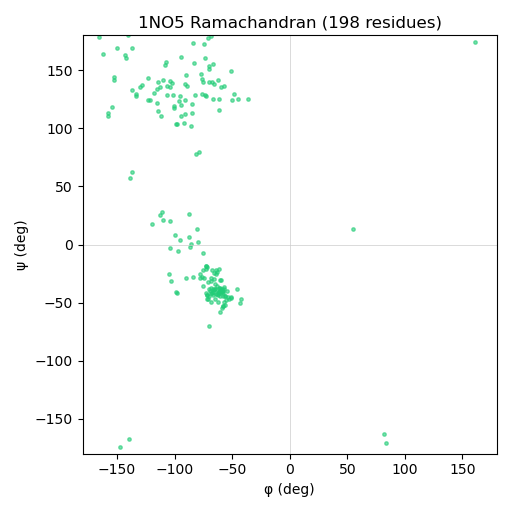4 -4.134 1.00 30.76 93 ILE B O 1
ATOM 1553 N N . ILE B 1 94 ? 6.296 29.178 -3.817 1.00 27.15 94 ILE B N 1
ATOM 1554 C CA . ILE B 1 94 ? 7.528 29.504 -3.081 1.00 26.64 94 ILE B CA 1
ATOM 1555 C C . ILE B 1 94 ? 7.705 28.734 -1.803 1.00 32.31 94 ILE B C 1
ATOM 1556 O O . ILE B 1 94 ? 8.823 28.324 -1.468 1.00 27.51 94 ILE B O 1
ATOM 1561 N N . ARG B 1 95 ? 6.619 28.511 -1.064 1.00 26.71 95 ARG B N 1
ATOM 1562 C CA . ARG B 1 95 ? 6.707 27.803 0.185 1.00 28.97 95 ARG B CA 1
ATOM 1563 C C . ARG B 1 95 ? 7.193 26.374 -0.094 1.00 25.80 95 ARG B C 1
ATOM 1564 O O . ARG B 1 95 ? 7.758 25.762 0.813 1.00 36.49 95 ARG B O 1
ATOM 1572 N N . LYS B 1 96 ? 7.017 25.835 -1.288 1.00 29.45 96 LYS B N 1
ATOM 1573 C CA . LYS B 1 96 ? 7.522 24.483 -1.594 1.00 38.10 96 LYS B CA 1
ATOM 1574 C C . LYS B 1 96 ? 9.041 24.396 -1.474 1.00 44.78 96 LYS B C 1
ATOM 1575 O O . LYS B 1 96 ? 9.641 23.402 -1.054 1.00 37.28 96 LYS B O 1
ATOM 1581 N N . VAL B 1 97 ? 9.694 25.490 -1.899 1.00 32.20 97 VAL B N 1
ATOM 1582 C CA . VAL B 1 97 ? 11.160 25.390 -1.725 1.00 38.64 97 VAL B CA 1
ATOM 1583 C C . VAL B 1 97 ? 11.758 26.793 -1.693 1.00 24.01 97 VAL B C 1
ATOM 1584 O O . VAL B 1 97 ? 11.787 27.621 -2.589 1.00 37.55 97 VAL B O 1
ATOM 1588 N N . TYR B 1 98 ? 12.244 27.030 -0.472 1.00 23.08 98 TYR B N 1
ATOM 1589 C CA . TYR B 1 98 ? 12.984 28.233 -0.173 1.00 27.49 98 TYR B CA 1
ATOM 1590 C C . TYR B 1 98 ? 14.008 27.989 0.917 1.00 33.16 98 TYR B C 1
ATOM 1591 O O . TYR B 1 98 ? 13.966 26.986 1.611 1.00 32.47 98 TYR B O 1
ATOM 1600 N N . VAL B 1 99 ? 14.904 28.943 1.134 1.00 27.33 99 VAL B N 1
ATOM 1601 C CA . VAL B 1 99 ? 15.840 28.923 2.250 1.00 27.19 99 VAL B CA 1
ATOM 1602 C C . VAL B 1 99 ? 15.770 30.264 2.961 1.00 32.60 99 VAL B C 1
ATOM 1603 O O . VAL B 1 99 ? 15.755 31.312 2.309 1.00 30.95 99 VAL B O 1
ATOM 1607 N N . VAL B 1 100 ? 15.729 30.252 4.277 1.00 24.21 100 VAL B N 1
ATOM 1608 C CA . VAL B 1 100 ? 15.613 31.501 4.998 1.00 26.55 100 VAL B CA 1
ATOM 1609 C C . VAL B 1 100 ? 16.956 32.213 5.001 1.00 42.71 100 VAL B C 1
ATOM 1610 O O . VAL B 1 100 ? 17.985 31.604 5.334 1.00 29.40 100 VAL B O 1
ATOM 1614 N N . ILE B 1 101 ? 16.948 33.493 4.617 1.00 28.14 101 ILE B N 1
ATOM 1615 C CA . ILE B 1 101 ? 18.242 34.179 4.624 1.00 27.52 101 ILE B CA 1
ATOM 1616 C C . ILE B 1 101 ? 18.397 35.007 5.886 1.00 28.27 101 ILE B C 1
ATOM 1617 O O . ILE B 1 101 ? 19.438 35.084 6.535 1.00 32.04 101 ILE B O 1
ATOM 1622 N N . GLN B 1 102 ? 17.298 35.646 6.225 1.00 22.26 102 GLN B N 1
ATOM 1623 C CA . GLN B 1 102 ? 17.185 36.511 7.390 1.00 25.28 102 GLN B CA 1
ATOM 1624 C C . GLN B 1 102 ? 15.862 36.232 8.106 1.00 30.51 102 GLN B C 1
ATOM 1625 O O . GLN B 1 102 ? 14.808 36.197 7.463 1.00 25.53 102 GLN B O 1
ATOM 1631 N N . GLU B 1 103 ? 15.990 36.087 9.422 1.00 34.66 103 GLU B N 1
ATOM 1632 C CA . GLU B 1 103 ? 14.810 35.930 10.278 1.00 35.82 103 GLU B CA 1
ATOM 1633 C C . GLU B 1 103 ? 14.647 37.243 11.025 1.00 37.06 103 GLU B C 1
ATOM 1634 O O . GLU B 1 103 ? 15.626 37.730 11.590 1.00 44.47 103 GLU B O 1
ATOM 1640 N N . LYS B 1 104 ? 13.458 37.841 10.997 1.00 28.63 104 LYS B N 1
ATOM 1641 C CA . LYS B 1 104 ? 13.387 39.191 11.577 1.00 44.24 104 LYS B CA 1
ATOM 1642 C C . LYS B 1 104 ? 13.541 39.146 13.094 1.00 51.59 104 LYS B C 1
ATOM 1643 O O . LYS B 1 104 ? 13.227 38.152 13.731 1.00 39.97 104 LYS B O 1
ATOM 1649 N N . GLU B 1 105 ? 14.020 40.234 13.696 1.00 66.76 105 GLU B N 1
ATOM 1650 C CA . GLU B 1 105 ? 14.055 40.312 15.156 1.00 66.11 105 GLU B CA 1
ATOM 1651 C C . GLU B 1 105 ? 12.662 40.598 15.699 1.00 55.88 105 GLU B C 1
ATOM 1652 O O . GLU B 1 105 ? 11.834 39.712 15.912 1.00 79.22 105 GLU B O 1
#

B-factor: mean 38.2, std 17.18, range [12.85, 151.22]

Secondary structure (DSSP, 8-state):
---S-HHHHHHHHHHHHHH-TTSEEEEEGGGTTT---TT--EEEEEE-SS---HHHHHHHHHHHHHS--SS-EEEEEGGGS-HHHHHHHHHS-EEEE---/-TTS---HHHHHHHHHHHHHH-TTSEEEEESTTTSS---TT--EEEEEE-SSPPPHHHHHHHHHHHHHSS-SS-EEEEEGGGS-HHHHHHHHHS-EEEE---

Nearest PDB structures (foldseek):
  1no5-assembly2_B  TM=9.929E-01  e=1.353E-17  Haemophilus influenzae
  8xeo-assembly1_A  TM=8.785E-01  e=3.021E-05  Legionella pneumophila
  8xeh-assembly1_E  TM=8.423E-01  e=6.655E-05  Legionella pneumophila
  2rff-assembly1_A  TM=5.926E-01  e=1.128E-03  Saccharolobus solfataricus P2
  4ebj-assembly1_B  TM=6.757E-01  e=3.035E-01  Pseudomonas aeruginosa

CATH classification: 3.30.460.10

Radius of gyration: 19.55 Å; Cα contacts (8 Å, |Δi|>4): 328; chains: 2; bounding box: 42×58×34 Å